Protein AF-A0A1B8FU14-F1 (afdb_monomer_lite)

Radius of gyration: 37.47 Å; chains: 1; bounding box: 94×38×108 Å

Sequence (188 aa):
MIPATAALSISIPSRPPNKGNIRETLISQLTRLLDSESTLTASALKQNNLSRHREVLQNDRREFNSLKSTLQSARQRANLLTNVRSDIDAYHASSPSAEADYMLGERNRIENSHNMADSVLSQAYAVNEQFGLQRETLAGIQRRIQGAAAQVPGLNSLINRISAKKRRDMMILGTFIGVVCLLFLYFL

pLDDT: mean 83.55, std 14.47, range [41.09, 97.38]

Foldseek 3Di:
DDDDDDPPPPPPPPDDPPVLVVLVVVLVVLVVVCVVDPVSVVPPVSVVVSVVSVVVSVVVVVVVVVVVVVVVVVVVVCVVVVVVVVVVLVVLVPDPCVVVVVVVVVVVVVVVVVVVVVVVVVVVVVVVVVVVVVVVVVVVVVVVVVVVVVCVVVVVVVVVVVVVVVVVVVVVVVVVVVVVVVVVVVVD

Secondary structure (DSSP, 8-state):
-------------S----HHHHHHHHHHHHHHHHHH-HHHHT-HHHHHHHHHHHHHHHHHHHHHHHHHHHHHHHHHHHHHHHHHHHHHHHHHHTSTTHHHHHHHHHHHHHHHHHHHHHHHHHHHHHHHHHHHHHHHHHHHHHHHHHHHHHHHHHHHHHHHHHHHHHHHHHHHHHHHHHHHHHHHHHH-

Structure (mmCIF, N/CA/C/O backbone):
data_AF-A0A1B8FU14-F1
#
_entry.id   AF-A0A1B8FU14-F1
#
loop_
_atom_site.group_PDB
_atom_site.id
_atom_site.type_symbol
_atom_site.label_atom_id
_atom_site.label_alt_id
_atom_site.label_comp_id
_atom_site.label_asym_id
_atom_site.label_entity_id
_atom_site.label_seq_id
_atom_site.pdbx_PDB_ins_code
_atom_site.Cartn_x
_atom_site.Cartn_y
_atom_site.Cartn_z
_atom_site.occupancy
_atom_site.B_iso_or_equiv
_atom_site.auth_seq_id
_atom_site.auth_comp_id
_atom_site.auth_asym_id
_atom_site.auth_atom_id
_atom_site.pdbx_PDB_model_num
ATOM 1 N N . MET A 1 1 ? -4.443 -2.426 58.697 1.00 48.03 1 MET A N 1
ATOM 2 C CA . MET A 1 1 ? -2.987 -2.282 58.451 1.00 48.03 1 MET A CA 1
ATOM 3 C C . MET A 1 1 ? -2.556 -3.438 57.561 1.00 48.03 1 MET A C 1
ATOM 5 O O . MET A 1 1 ? -3.081 -4.516 57.794 1.00 48.03 1 MET A O 1
ATOM 9 N N . ILE A 1 2 ? -1.640 -3.192 56.605 1.00 42.62 2 ILE A N 1
ATOM 10 C CA . ILE A 1 2 ? -1.246 -3.982 55.397 1.00 42.62 2 ILE A CA 1
ATOM 11 C C . ILE A 1 2 ? -1.846 -3.342 54.117 1.00 42.62 2 ILE A C 1
ATOM 13 O O . ILE A 1 2 ? -3.004 -2.931 54.150 1.00 42.62 2 ILE A O 1
ATOM 17 N N . PRO A 1 3 ? -1.031 -3.069 53.072 1.00 47.88 3 PRO A N 1
ATOM 18 C CA . PRO A 1 3 ? -0.721 -1.694 52.683 1.00 47.88 3 PRO A CA 1
ATOM 19 C C . PRO A 1 3 ? -1.103 -1.321 51.242 1.00 47.88 3 PRO A C 1
ATOM 21 O O . PRO A 1 3 ? -1.440 -2.158 50.412 1.00 47.88 3 PRO A O 1
ATOM 24 N N . ALA A 1 4 ? -0.996 -0.013 50.994 1.00 46.62 4 ALA A N 1
ATOM 25 C CA . ALA A 1 4 ? -1.023 0.698 49.721 1.00 46.62 4 ALA A CA 1
ATOM 26 C C . ALA A 1 4 ? -0.642 -0.153 48.494 1.00 46.62 4 ALA A C 1
ATOM 28 O O . ALA A 1 4 ? 0.533 -0.415 48.230 1.00 46.62 4 ALA A O 1
ATOM 29 N N . THR A 1 5 ? -1.650 -0.531 47.708 1.00 45.62 5 THR A N 1
ATOM 30 C CA . THR A 1 5 ? -1.457 -1.076 46.367 1.00 45.62 5 THR A CA 1
ATOM 31 C C . THR A 1 5 ? -0.973 0.055 45.471 1.00 45.62 5 THR A C 1
ATOM 33 O O . THR A 1 5 ? -1.682 1.024 45.208 1.00 45.62 5 THR A O 1
ATOM 36 N N . ALA A 1 6 ? 0.294 -0.060 45.090 1.00 42.53 6 ALA A N 1
ATOM 37 C CA . ALA A 1 6 ? 1.030 0.859 44.250 1.00 42.53 6 ALA A CA 1
ATOM 38 C C . ALA A 1 6 ? 0.197 1.322 43.048 1.00 42.53 6 ALA A C 1
ATOM 40 O O . ALA A 1 6 ? -0.180 0.526 42.187 1.00 42.53 6 ALA A O 1
ATOM 41 N N . ALA A 1 7 ? -0.025 2.635 42.967 1.00 42.84 7 ALA A N 1
ATOM 42 C CA . ALA A 1 7 ? -0.337 3.303 41.719 1.00 42.84 7 ALA A CA 1
ATOM 43 C C . ALA A 1 7 ? 0.804 2.989 40.746 1.00 42.84 7 ALA A C 1
ATOM 45 O O . ALA A 1 7 ? 1.875 3.603 40.803 1.00 42.84 7 ALA A O 1
ATOM 46 N N . LEU A 1 8 ? 0.591 1.990 39.888 1.00 41.12 8 LEU A N 1
ATOM 47 C CA . LEU A 1 8 ? 1.464 1.674 38.772 1.00 41.12 8 LEU A CA 1
ATOM 48 C C . LEU A 1 8 ? 1.363 2.848 37.797 1.00 41.12 8 LEU A C 1
ATOM 50 O O . LEU A 1 8 ? 0.601 2.849 36.833 1.00 41.12 8 LEU A O 1
ATOM 54 N N . SER A 1 9 ? 2.110 3.899 38.114 1.00 41.09 9 SER A N 1
ATOM 55 C CA . SER A 1 9 ? 2.408 4.992 37.214 1.00 41.09 9 SER A CA 1
ATOM 56 C C . SER A 1 9 ? 3.154 4.353 36.058 1.00 41.09 9 SER A C 1
ATOM 58 O O . SER A 1 9 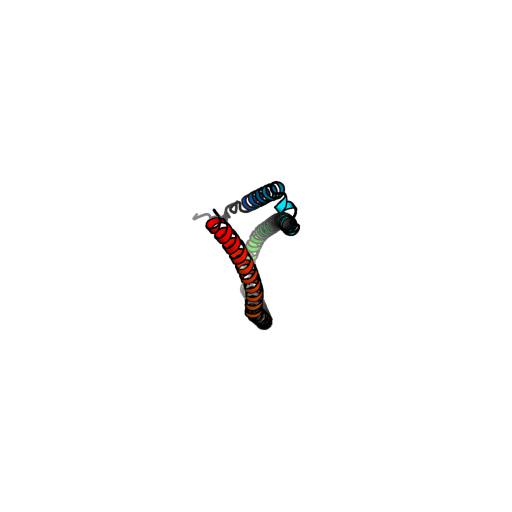? 4.353 4.094 36.150 1.00 41.09 9 SER A O 1
ATOM 60 N N . ILE A 1 10 ? 2.426 4.022 34.993 1.00 46.38 10 ILE A N 1
ATOM 61 C CA . ILE A 1 10 ? 2.998 3.636 33.709 1.00 46.38 10 ILE A CA 1
ATOM 62 C C . ILE A 1 10 ? 3.752 4.874 33.215 1.00 46.38 10 ILE A C 1
ATOM 64 O O . ILE A 1 10 ? 3.230 5.724 32.493 1.00 46.38 10 ILE A O 1
ATOM 68 N N . SER A 1 11 ? 4.990 5.005 33.683 1.00 43.66 11 SER A N 1
ATOM 69 C CA . SER A 1 11 ? 5.966 5.958 33.191 1.00 43.66 11 SER A CA 1
ATOM 70 C C . SER A 1 11 ? 6.421 5.429 31.839 1.00 43.66 11 SER A C 1
ATOM 72 O O . SER A 1 11 ? 7.439 4.750 31.718 1.00 43.66 11 SER A O 1
ATOM 74 N N . ILE A 1 12 ? 5.601 5.662 30.809 1.00 51.66 12 ILE A N 1
ATOM 75 C CA . ILE A 1 12 ? 6.078 5.542 29.434 1.00 51.66 12 ILE A CA 1
ATOM 76 C C . ILE A 1 12 ? 7.220 6.556 29.323 1.00 51.66 12 ILE A C 1
ATOM 78 O O . ILE A 1 12 ? 6.968 7.740 29.571 1.00 51.66 12 ILE A O 1
ATOM 82 N N . PRO A 1 13 ? 8.450 6.133 28.982 1.00 44.59 13 PRO A N 1
ATOM 83 C CA . PRO A 1 13 ? 9.580 7.041 28.865 1.00 44.59 13 PRO A CA 1
ATOM 84 C C . PRO A 1 13 ? 9.182 8.207 27.960 1.00 44.59 13 PRO A C 1
ATOM 86 O O . PRO A 1 13 ? 8.760 8.026 26.818 1.00 44.59 13 PRO A O 1
ATOM 89 N N . SER A 1 14 ? 9.273 9.419 28.501 1.00 53.31 14 SER A N 1
ATOM 90 C CA . SER A 1 14 ? 8.713 10.659 27.955 1.00 53.31 14 SER A CA 1
ATOM 91 C C . SER A 1 14 ? 9.416 11.175 26.694 1.00 53.31 14 SER A C 1
ATOM 93 O O . SER A 1 14 ? 9.252 12.336 26.317 1.00 53.31 14 SER A O 1
ATOM 95 N N . ARG A 1 15 ? 10.182 10.336 25.992 1.00 53.22 15 ARG A N 1
ATOM 96 C CA . ARG A 1 15 ? 10.848 10.733 24.756 1.00 53.22 15 ARG A CA 1
ATOM 97 C C . ARG A 1 15 ? 11.182 9.521 23.882 1.00 53.22 15 ARG A C 1
ATOM 99 O O . ARG A 1 15 ? 12.149 8.822 24.180 1.00 53.22 15 ARG A O 1
ATOM 106 N N . PRO A 1 16 ? 10.445 9.261 22.785 1.00 54.25 16 PRO A N 1
ATOM 107 C CA . PRO A 1 16 ? 10.968 8.384 21.745 1.00 54.25 16 PRO A CA 1
ATOM 108 C C . PRO A 1 16 ? 12.301 8.956 21.223 1.00 54.25 16 PRO A C 1
ATOM 110 O O . PRO A 1 16 ? 12.484 10.181 21.226 1.00 54.25 16 PRO A O 1
ATOM 113 N N . PRO A 1 17 ? 13.246 8.102 20.784 1.00 50.06 17 PRO A N 1
ATOM 114 C CA . PRO A 1 17 ? 14.513 8.553 20.224 1.00 50.06 17 PRO A CA 1
ATOM 115 C C . PRO A 1 17 ? 14.243 9.548 19.100 1.00 50.06 17 PRO A C 1
ATOM 117 O O . PRO A 1 17 ? 13.292 9.402 18.331 1.00 50.06 17 PRO A O 1
ATOM 120 N N . ASN A 1 18 ? 15.075 10.579 19.042 1.00 61.50 18 ASN A N 1
ATOM 121 C CA . ASN A 1 18 ? 14.866 11.807 18.292 1.00 61.50 18 ASN A CA 1
ATOM 122 C C . ASN A 1 18 ? 15.026 11.634 16.764 1.00 61.50 18 ASN A C 1
ATOM 124 O O . ASN A 1 18 ? 15.868 12.257 16.121 1.00 61.50 18 ASN A O 1
ATOM 128 N N . LYS A 1 19 ? 14.233 10.737 16.174 1.00 63.03 19 LYS A N 1
ATOM 129 C CA . LYS A 1 19 ? 14.246 10.416 14.743 1.00 63.03 19 LYS A CA 1
ATOM 130 C C . LYS A 1 19 ? 13.749 11.590 13.888 1.00 63.03 19 LYS A C 1
ATOM 132 O O . LYS A 1 19 ? 14.181 11.717 12.746 1.00 63.03 19 LYS A O 1
ATOM 137 N N . GLY A 1 20 ? 12.908 12.464 14.456 1.00 67.25 20 GLY A N 1
ATOM 138 C CA . GLY A 1 20 ? 12.476 13.719 13.830 1.00 67.25 20 GLY A CA 1
ATOM 139 C C . GLY A 1 20 ? 13.653 14.652 13.549 1.00 67.25 20 GLY A C 1
ATOM 140 O O . GLY A 1 20 ? 13.878 15.020 12.398 1.00 67.25 20 GLY A O 1
ATOM 141 N N . ASN A 1 21 ? 14.497 14.917 14.553 1.00 73.69 21 ASN A N 1
ATOM 142 C CA . ASN A 1 21 ? 15.647 15.807 14.370 1.00 73.69 21 ASN A CA 1
ATOM 143 C C . ASN A 1 21 ? 16.688 15.237 13.397 1.00 73.69 21 ASN A C 1
ATOM 145 O O . ASN A 1 21 ? 17.347 15.997 12.689 1.00 73.69 21 ASN A O 1
ATOM 149 N N . ILE A 1 22 ? 16.830 13.908 13.323 1.00 79.50 22 ILE A N 1
ATOM 150 C CA . ILE A 1 22 ? 17.730 13.263 12.355 1.00 79.50 22 ILE A CA 1
ATOM 151 C C . ILE A 1 22 ? 17.205 13.473 10.928 1.00 79.50 22 ILE A C 1
ATOM 153 O O . ILE A 1 22 ? 17.963 13.900 10.058 1.00 79.50 22 ILE A O 1
ATOM 157 N N . ARG A 1 23 ? 15.906 13.240 10.682 1.00 78.94 23 ARG A N 1
ATOM 158 C CA . ARG A 1 23 ? 15.291 13.479 9.363 1.00 78.94 23 ARG A CA 1
ATOM 159 C C . ARG A 1 23 ? 15.369 14.947 8.945 1.00 78.94 23 ARG A C 1
ATOM 161 O O . ARG A 1 23 ? 15.664 15.229 7.790 1.00 78.94 23 ARG A O 1
ATOM 168 N N . GLU A 1 24 ? 15.175 15.873 9.876 1.00 81.50 24 GLU A N 1
ATOM 169 C CA . GLU A 1 24 ? 15.314 17.316 9.631 1.00 81.50 24 GLU A CA 1
ATOM 170 C C . GLU A 1 24 ? 16.740 17.711 9.258 1.00 81.50 24 GLU A C 1
ATOM 172 O O . GLU A 1 24 ? 16.947 18.472 8.311 1.00 81.50 24 GLU A O 1
ATOM 177 N N . THR A 1 25 ? 17.724 17.151 9.959 1.00 84.25 25 THR A N 1
ATOM 178 C CA . THR A 1 25 ? 19.143 17.375 9.663 1.00 84.25 25 THR A CA 1
ATOM 179 C C . THR A 1 25 ? 19.494 16.846 8.271 1.00 84.25 25 THR A C 1
ATOM 181 O O . THR A 1 25 ? 20.124 17.559 7.493 1.00 84.25 25 THR A O 1
ATOM 184 N N . LEU A 1 26 ? 19.013 15.650 7.910 1.00 83.12 26 LEU A N 1
ATOM 185 C CA . LEU A 1 26 ? 19.227 15.057 6.586 1.00 83.12 26 LEU A CA 1
ATOM 186 C C . LEU A 1 26 ? 18.554 15.865 5.470 1.00 83.12 26 LEU A C 1
ATOM 188 O O . LEU A 1 26 ? 19.189 16.157 4.463 1.00 83.12 26 LEU A O 1
ATOM 192 N N . ILE A 1 27 ? 17.299 16.290 5.647 1.00 84.88 27 ILE A N 1
ATOM 193 C CA . ILE A 1 27 ? 16.601 17.140 4.666 1.00 84.88 27 ILE A CA 1
ATOM 194 C C . ILE A 1 27 ? 17.325 18.486 4.507 1.00 84.88 27 ILE A C 1
ATOM 196 O O . ILE A 1 27 ? 17.445 18.994 3.391 1.00 84.88 27 ILE A O 1
ATOM 200 N N . SER A 1 28 ? 17.860 19.045 5.594 1.00 83.44 28 SER A N 1
ATOM 201 C CA . SER A 1 28 ? 18.650 20.283 5.562 1.00 83.44 28 SER A CA 1
ATOM 202 C C . SER A 1 28 ? 19.980 20.101 4.824 1.00 83.44 28 SER A C 1
ATOM 204 O O . SER A 1 28 ? 20.366 20.963 4.038 1.00 83.44 28 SER A O 1
ATOM 206 N N . GLN A 1 29 ? 20.662 18.969 5.016 1.00 84.62 29 GLN A N 1
ATOM 207 C CA . GLN A 1 29 ? 21.879 18.618 4.275 1.00 84.62 29 GLN A CA 1
ATOM 208 C C . GLN A 1 29 ? 21.597 18.387 2.786 1.00 84.62 29 GLN A C 1
ATOM 210 O O . GLN A 1 29 ? 22.310 18.926 1.946 1.00 84.62 29 GLN A O 1
ATOM 215 N N . LEU A 1 30 ? 20.528 17.658 2.453 1.00 80.25 30 LEU A N 1
ATOM 216 C CA . LEU A 1 30 ? 20.097 17.429 1.071 1.00 80.25 30 LEU A CA 1
ATOM 217 C C . LEU A 1 30 ? 19.714 18.733 0.367 1.00 80.25 30 LEU A C 1
ATOM 219 O O . LEU A 1 30 ? 20.007 18.894 -0.811 1.00 80.25 30 LEU A O 1
AT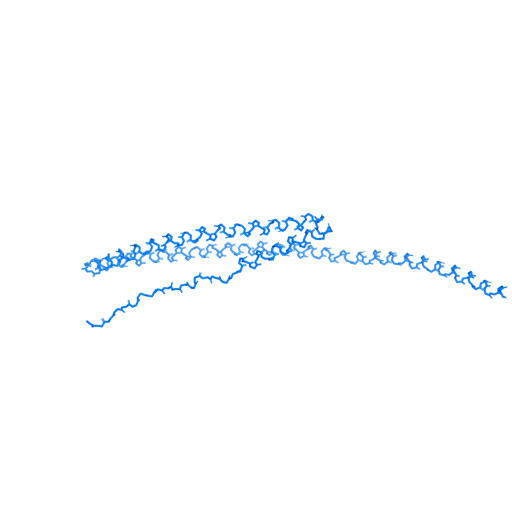OM 223 N N . THR A 1 31 ? 19.109 19.674 1.096 1.00 82.25 31 THR A N 1
ATOM 224 C CA . THR A 1 31 ? 18.809 21.017 0.578 1.00 82.25 31 THR A CA 1
ATOM 225 C C . THR A 1 31 ? 20.098 21.743 0.208 1.00 82.25 31 THR A C 1
ATOM 227 O O . THR A 1 31 ? 20.235 22.214 -0.912 1.00 82.25 31 THR A O 1
ATOM 230 N N . ARG A 1 32 ? 21.076 21.762 1.122 1.00 82.06 32 ARG A N 1
ATOM 231 C CA . ARG A 1 32 ? 22.370 22.421 0.894 1.00 82.06 32 ARG A CA 1
ATOM 232 C C . ARG A 1 32 ? 23.148 21.800 -0.266 1.00 82.06 32 ARG A C 1
ATOM 234 O O . ARG A 1 32 ? 23.746 22.533 -1.042 1.00 82.06 32 ARG A O 1
ATOM 241 N N . LEU A 1 33 ? 23.124 20.473 -0.399 1.00 79.06 33 LEU A N 1
ATOM 242 C CA . LEU A 1 33 ? 23.767 19.772 -1.515 1.00 79.06 33 LEU A CA 1
ATOM 243 C C . LEU A 1 33 ? 23.110 20.119 -2.856 1.00 79.06 33 LEU A C 1
ATOM 245 O O . LEU A 1 33 ? 23.810 20.366 -3.837 1.00 79.06 33 LEU A O 1
ATOM 249 N N . LEU A 1 34 ? 21.778 20.189 -2.880 1.00 78.38 34 LEU A N 1
ATOM 250 C CA . LEU A 1 34 ? 21.009 20.537 -4.073 1.00 78.38 34 LEU A CA 1
ATOM 251 C C . LEU A 1 34 ? 21.208 21.997 -4.507 1.00 78.38 34 LEU A C 1
ATOM 253 O O . LEU A 1 34 ? 21.193 22.267 -5.705 1.00 78.38 34 LEU A O 1
ATOM 257 N N . ASP A 1 35 ? 21.436 22.905 -3.555 1.00 75.00 35 ASP A N 1
ATOM 258 C CA . ASP A 1 35 ? 21.786 24.306 -3.824 1.00 75.00 35 ASP A CA 1
ATOM 259 C C . ASP A 1 35 ? 23.259 24.471 -4.261 1.00 75.00 35 ASP A C 1
ATOM 261 O O . ASP A 1 35 ? 23.588 25.423 -4.965 1.00 75.00 35 ASP A O 1
ATOM 265 N N . SER A 1 36 ? 24.155 23.553 -3.866 1.00 76.75 36 SER A N 1
ATOM 266 C CA . SER A 1 36 ? 25.594 23.625 -4.184 1.00 76.75 36 SER A CA 1
ATOM 267 C C . SER A 1 36 ? 25.988 23.044 -5.549 1.00 76.75 36 SER A C 1
ATOM 269 O O . SER A 1 36 ? 26.974 23.488 -6.133 1.00 76.75 36 SER A O 1
ATOM 271 N N . GLU A 1 37 ? 25.235 22.074 -6.081 1.00 73.44 37 GLU A N 1
ATOM 272 C CA . GLU A 1 37 ? 25.495 21.481 -7.399 1.00 73.44 37 GLU A CA 1
ATOM 273 C C . GLU A 1 37 ? 24.444 21.929 -8.423 1.00 73.44 37 GLU A C 1
ATOM 275 O O . GLU A 1 37 ? 23.330 21.406 -8.464 1.00 73.44 37 GLU A O 1
ATOM 280 N N . SER A 1 38 ? 24.825 22.839 -9.324 1.00 62.06 38 SER A N 1
ATOM 281 C CA . SER A 1 38 ? 23.953 23.378 -10.384 1.00 62.06 38 SER A CA 1
ATOM 282 C C . SER A 1 38 ? 23.366 22.306 -11.318 1.00 62.06 38 SER A C 1
ATOM 284 O O . SER A 1 38 ? 22.251 22.449 -11.825 1.00 62.06 38 SER A O 1
ATOM 286 N N . THR A 1 39 ? 24.078 21.191 -11.512 1.00 63.06 39 THR A N 1
ATOM 287 C CA . THR A 1 39 ? 23.620 20.017 -12.277 1.00 63.06 39 THR A CA 1
ATOM 288 C C . THR A 1 39 ? 22.529 19.226 -11.552 1.00 63.06 39 THR A C 1
ATOM 290 O O . THR A 1 39 ? 21.671 18.620 -12.202 1.00 63.06 39 THR A O 1
ATOM 293 N N . LEU A 1 40 ? 22.519 19.236 -10.215 1.00 60.38 40 LEU A N 1
ATOM 294 C CA . LEU A 1 40 ? 21.466 18.623 -9.408 1.00 60.38 40 LEU A CA 1
ATOM 295 C C . LEU A 1 40 ? 20.231 19.516 -9.327 1.00 60.38 40 LEU A C 1
ATOM 297 O O . LEU A 1 40 ? 19.119 18.991 -9.428 1.00 60.38 40 LEU A O 1
ATOM 301 N N . THR A 1 41 ? 20.412 20.834 -9.211 1.00 61.16 41 THR A N 1
ATOM 302 C CA . THR A 1 41 ? 19.317 21.820 -9.221 1.00 61.16 41 THR A CA 1
ATOM 303 C C . THR A 1 41 ? 18.524 21.775 -10.533 1.00 61.16 41 THR A C 1
ATOM 305 O O . THR A 1 41 ? 17.303 21.915 -10.529 1.00 61.16 41 THR A O 1
ATOM 308 N N . ALA A 1 42 ? 19.193 21.495 -11.659 1.00 61.84 42 ALA A N 1
ATOM 309 C CA . ALA A 1 42 ? 18.551 21.324 -12.967 1.00 61.84 42 ALA A CA 1
ATOM 310 C C . ALA A 1 42 ? 17.643 20.076 -13.054 1.00 61.84 42 ALA A C 1
ATOM 312 O O . ALA A 1 42 ? 16.799 19.970 -13.947 1.00 61.84 42 ALA A O 1
ATOM 313 N N . SER A 1 43 ? 17.782 19.115 -12.133 1.00 74.81 43 SER A N 1
ATOM 314 C CA . SER A 1 43 ? 16.964 17.904 -12.114 1.00 74.81 43 SER A CA 1
ATOM 315 C C . SER A 1 43 ? 15.637 18.142 -11.384 1.00 74.81 43 SER A C 1
ATOM 317 O O . SER A 1 43 ? 15.536 17.982 -10.165 1.00 74.81 43 SER A O 1
ATOM 319 N N . ALA A 1 44 ? 14.580 18.440 -12.147 1.00 74.81 44 ALA A N 1
ATOM 320 C CA . ALA A 1 44 ? 13.218 18.649 -11.633 1.00 74.81 44 ALA A CA 1
ATOM 321 C C . ALA A 1 44 ? 12.713 17.500 -10.732 1.00 74.81 44 ALA A C 1
ATOM 323 O O . ALA A 1 44 ? 11.995 17.727 -9.757 1.00 74.81 44 ALA A O 1
ATOM 324 N N . LEU A 1 45 ? 13.140 16.263 -11.009 1.00 78.25 45 LEU A N 1
ATOM 325 C CA . LEU A 1 45 ? 12.819 15.092 -10.193 1.00 78.25 45 LEU A CA 1
ATOM 326 C C . LEU A 1 45 ? 13.435 15.172 -8.789 1.00 78.25 45 LEU A C 1
ATOM 328 O O . LEU A 1 45 ? 12.762 14.851 -7.810 1.00 78.25 45 LEU A O 1
ATOM 332 N N . LYS A 1 46 ? 14.693 15.607 -8.658 1.00 78.69 46 LYS A N 1
ATOM 333 C CA . LYS A 1 46 ? 15.378 15.701 -7.356 1.00 78.69 46 LYS A CA 1
ATOM 334 C C . LYS A 1 46 ? 14.771 16.811 -6.493 1.00 78.69 46 LYS A C 1
ATOM 336 O O . LYS A 1 46 ? 14.506 16.582 -5.313 1.00 78.69 46 LYS A O 1
ATOM 341 N N . GLN A 1 47 ? 14.434 17.947 -7.105 1.00 80.38 47 GLN A N 1
ATOM 342 C CA . GLN A 1 47 ? 13.727 19.045 -6.439 1.00 80.38 47 GLN A CA 1
ATOM 343 C C . GLN A 1 47 ? 12.331 18.625 -5.950 1.00 80.38 47 GLN A C 1
ATOM 345 O O . GLN A 1 47 ? 11.949 18.919 -4.814 1.00 80.38 47 GLN A O 1
ATOM 350 N N . ASN A 1 48 ? 11.578 17.891 -6.778 1.00 85.19 48 ASN A N 1
ATOM 351 C CA . ASN A 1 48 ? 10.248 17.408 -6.409 1.00 85.19 48 ASN A CA 1
ATOM 352 C C . ASN A 1 48 ? 10.296 16.414 -5.236 1.00 85.19 48 ASN A C 1
ATOM 354 O O . ASN A 1 48 ? 9.520 16.547 -4.290 1.00 85.19 48 ASN A O 1
ATOM 358 N N . ASN A 1 49 ? 11.246 15.473 -5.246 1.00 85.69 49 ASN A N 1
ATOM 359 C CA . ASN A 1 49 ? 11.420 14.522 -4.144 1.00 85.69 49 ASN A CA 1
ATOM 360 C C . ASN A 1 49 ? 11.780 15.225 -2.827 1.00 85.69 49 ASN A C 1
ATOM 362 O O . ASN A 1 49 ? 11.226 14.889 -1.782 1.00 85.69 49 ASN A O 1
ATOM 366 N N . LEU A 1 50 ? 12.655 16.234 -2.860 1.00 84.25 50 LEU A N 1
ATOM 367 C CA . LEU A 1 50 ? 13.009 16.997 -1.662 1.00 84.25 50 LEU A CA 1
ATOM 368 C C . LEU A 1 50 ? 11.818 17.793 -1.103 1.00 84.25 50 LEU A C 1
ATOM 370 O O . LEU A 1 50 ? 11.585 17.781 0.108 1.00 84.25 50 LEU A O 1
ATOM 374 N N . SER A 1 51 ? 11.032 18.432 -1.974 1.00 85.38 51 SER A N 1
ATOM 375 C CA . SER A 1 51 ? 9.785 19.101 -1.581 1.00 85.38 51 SER A CA 1
ATOM 376 C C . SER A 1 51 ? 8.801 18.118 -0.943 1.00 85.38 51 SER A C 1
ATOM 378 O O . SER A 1 51 ? 8.260 18.393 0.127 1.00 85.38 51 SER A O 1
ATOM 380 N N . ARG A 1 52 ? 8.644 16.931 -1.539 1.00 88.75 52 ARG A N 1
ATOM 381 C CA . ARG A 1 52 ? 7.807 15.857 -0.995 1.00 88.75 52 ARG A CA 1
ATOM 382 C C . ARG A 1 52 ? 8.286 15.399 0.383 1.00 88.75 52 ARG A C 1
ATOM 384 O O . ARG A 1 52 ? 7.473 15.228 1.281 1.00 88.75 52 ARG A O 1
ATOM 391 N N . HIS A 1 53 ? 9.592 15.230 0.595 1.00 87.50 53 HIS A N 1
ATOM 392 C CA . HIS A 1 53 ? 10.119 14.848 1.910 1.00 87.50 53 HIS A CA 1
ATOM 393 C C . HIS A 1 53 ? 9.835 15.896 2.996 1.00 87.50 53 HIS A C 1
ATOM 395 O O . HIS A 1 53 ? 9.574 15.523 4.141 1.00 87.50 53 HIS A O 1
ATOM 401 N N . ARG A 1 54 ? 9.845 17.192 2.651 1.00 87.62 54 ARG A N 1
ATOM 402 C CA . ARG A 1 54 ? 9.445 18.271 3.573 1.00 87.62 54 ARG A CA 1
ATOM 403 C C . ARG A 1 54 ? 7.958 18.216 3.906 1.00 87.62 54 ARG A C 1
ATOM 405 O O . ARG A 1 54 ? 7.598 18.348 5.073 1.00 87.62 54 ARG A O 1
ATOM 412 N N . GLU A 1 55 ? 7.119 18.004 2.898 1.00 91.00 55 GLU A N 1
ATOM 413 C CA . GLU A 1 55 ? 5.669 17.887 3.060 1.00 91.00 55 GLU A CA 1
ATOM 414 C C . GLU A 1 55 ? 5.299 16.699 3.956 1.00 91.00 55 GLU A C 1
ATOM 416 O O . GLU A 1 55 ? 4.573 16.874 4.933 1.00 91.00 55 GLU A O 1
ATOM 421 N N . VAL A 1 56 ? 5.879 15.523 3.696 1.00 91.88 56 VAL A N 1
ATOM 422 C CA . VAL A 1 56 ? 5.666 14.315 4.511 1.00 91.88 56 VAL A CA 1
ATOM 423 C C . VAL A 1 56 ? 6.072 14.562 5.961 1.00 91.88 56 VAL A C 1
ATOM 425 O O . VAL A 1 56 ? 5.293 14.297 6.866 1.00 91.88 56 VAL A O 1
ATOM 428 N N . LEU A 1 57 ? 7.248 15.149 6.201 1.00 88.12 57 LEU A N 1
ATOM 429 C CA . LEU A 1 57 ? 7.692 15.460 7.561 1.00 88.12 57 LEU A CA 1
ATOM 430 C C . LEU A 1 57 ? 6.740 16.436 8.277 1.00 88.12 57 LEU A C 1
ATOM 432 O O . LEU A 1 57 ? 6.497 16.310 9.481 1.00 88.12 57 LEU A O 1
ATOM 436 N N . GLN A 1 58 ? 6.218 17.434 7.562 1.00 89.81 58 GLN A N 1
ATOM 437 C CA . GLN A 1 58 ? 5.258 18.376 8.129 1.00 89.81 58 GLN A CA 1
ATOM 438 C C . GLN A 1 58 ? 3.929 17.689 8.456 1.00 89.81 58 GLN A C 1
ATOM 440 O O . GLN A 1 58 ? 3.343 17.981 9.502 1.00 89.81 58 GLN A O 1
ATOM 445 N N . ASN A 1 59 ? 3.476 16.780 7.594 1.00 92.12 59 ASN A N 1
ATOM 446 C CA . ASN A 1 59 ? 2.276 15.993 7.828 1.00 92.12 59 ASN A CA 1
ATOM 447 C C . ASN A 1 59 ? 2.446 15.070 9.045 1.00 92.12 59 ASN A C 1
ATOM 449 O O . ASN A 1 59 ? 1.653 15.164 9.980 1.00 92.12 59 ASN A O 1
ATOM 453 N N . ASP A 1 60 ? 3.553 14.323 9.118 1.00 89.62 60 ASP A N 1
ATOM 454 C CA . ASP A 1 60 ? 3.899 13.455 10.253 1.00 89.62 60 ASP A CA 1
ATOM 455 C C . ASP A 1 60 ? 3.877 14.231 11.585 1.00 89.62 60 ASP A C 1
ATOM 457 O O . ASP A 1 60 ? 3.379 13.750 12.604 1.00 89.62 60 ASP A O 1
ATOM 461 N N . ARG A 1 61 ? 4.385 15.472 11.596 1.00 88.75 61 ARG A N 1
ATOM 462 C CA . ARG A 1 61 ? 4.357 16.343 12.787 1.00 88.75 61 ARG A CA 1
ATOM 463 C C . ARG A 1 61 ? 2.939 16.740 13.194 1.00 88.75 61 ARG A C 1
ATOM 465 O O . ARG A 1 61 ? 2.630 16.760 14.388 1.00 88.75 61 ARG A O 1
ATOM 472 N N . ARG A 1 62 ? 2.088 17.098 12.229 1.00 92.25 62 ARG A N 1
ATOM 473 C CA . ARG A 1 62 ? 0.688 17.468 12.495 1.00 92.25 62 ARG A CA 1
ATOM 474 C C . ARG A 1 62 ? -0.085 16.271 13.034 1.00 92.25 62 ARG A C 1
ATOM 476 O O . ARG A 1 62 ? -0.755 16.399 14.059 1.00 92.25 62 ARG A O 1
ATOM 483 N N . GLU A 1 63 ? 0.076 15.117 12.396 1.00 91.62 63 GLU A N 1
ATOM 484 C CA . GLU A 1 63 ? -0.538 13.861 12.820 1.00 91.62 63 GLU A CA 1
ATOM 485 C C . GLU A 1 63 ? -0.079 13.461 14.220 1.00 91.62 63 GLU A C 1
ATOM 487 O O . GLU A 1 63 ? -0.915 13.172 15.074 1.00 91.62 63 GLU A O 1
ATOM 492 N N . PHE A 1 64 ? 1.222 13.540 14.512 1.00 91.69 64 PHE A N 1
ATOM 493 C CA . PHE A 1 64 ? 1.747 13.230 15.842 1.00 91.69 64 PHE A CA 1
ATOM 494 C C . PHE A 1 64 ? 1.147 14.124 16.934 1.00 91.69 64 PHE A C 1
ATOM 496 O O . PHE A 1 64 ? 0.763 13.635 17.999 1.00 91.69 64 PHE A O 1
ATOM 503 N N . ASN A 1 65 ? 1.035 15.430 16.684 1.00 90.81 65 ASN A N 1
ATOM 504 C CA . ASN A 1 65 ? 0.451 16.360 17.650 1.00 90.81 65 ASN A CA 1
ATOM 505 C C . ASN A 1 65 ? -1.047 16.105 17.863 1.00 90.81 65 ASN A C 1
ATOM 507 O O . ASN A 1 65 ? -1.510 16.111 19.006 1.00 90.81 65 ASN A O 1
ATOM 511 N N . SER A 1 66 ? -1.788 15.832 16.787 1.00 93.50 66 SER A N 1
ATOM 512 C CA . SER A 1 66 ? -3.209 15.479 16.865 1.00 93.50 66 SER A CA 1
ATOM 513 C C . SER A 1 66 ? -3.422 14.158 17.616 1.00 93.50 66 SER A C 1
ATOM 515 O O . SER A 1 66 ? -4.246 14.077 18.532 1.00 93.50 66 SER A O 1
ATOM 517 N N . LEU A 1 67 ? -2.598 13.146 17.328 1.00 93.44 67 LEU A N 1
ATOM 518 C CA . LEU A 1 67 ? -2.621 11.858 18.018 1.00 93.44 67 LEU A CA 1
ATOM 519 C C . LEU A 1 67 ? -2.289 12.010 19.505 1.00 93.44 67 LEU A C 1
ATOM 521 O O . LEU A 1 67 ? -2.956 11.421 20.353 1.00 93.44 67 LEU A O 1
ATOM 525 N N . LYS A 1 68 ? -1.294 12.835 19.841 1.00 94.12 68 LYS A N 1
ATOM 526 C CA . LYS A 1 68 ? -0.934 13.135 21.231 1.00 94.12 68 LYS A CA 1
ATOM 527 C C . LYS A 1 68 ? -2.093 13.792 21.983 1.00 94.12 68 LYS A C 1
ATOM 529 O O . LYS A 1 68 ? -2.375 13.390 23.111 1.00 94.12 68 LYS A O 1
ATOM 534 N N . SER A 1 69 ? -2.765 14.769 21.370 1.00 93.38 69 SER A N 1
ATOM 535 C CA . SER A 1 69 ? -3.946 15.417 21.954 1.00 93.38 69 SER A CA 1
ATOM 536 C C . SER A 1 69 ? -5.082 14.412 22.162 1.00 93.38 69 SER A C 1
ATOM 538 O O . SER A 1 69 ? -5.606 14.309 23.270 1.00 93.38 69 SER A O 1
ATOM 540 N N . THR A 1 70 ? -5.374 13.594 21.150 1.00 93.69 70 THR A N 1
ATOM 541 C CA . THR A 1 70 ? -6.397 12.539 21.214 1.00 93.69 70 THR A CA 1
ATOM 542 C C . THR A 1 70 ? -6.100 11.534 22.328 1.00 93.69 70 THR A C 1
ATOM 544 O O . THR A 1 70 ? -6.977 11.208 23.127 1.00 93.69 70 THR A O 1
ATOM 547 N N . LEU A 1 71 ? -4.847 11.085 22.444 1.00 94.44 71 LEU A N 1
ATOM 548 C CA . LEU A 1 71 ? -4.411 10.175 23.502 1.00 94.44 71 LEU A CA 1
ATOM 549 C C . LEU A 1 71 ? -4.553 10.809 24.891 1.00 94.44 71 LEU A C 1
ATOM 551 O O . LEU A 1 71 ? -4.950 10.134 25.840 1.00 94.44 71 LEU A O 1
ATOM 555 N N . GLN A 1 72 ? -4.235 12.096 25.029 1.00 93.69 72 GLN A N 1
ATOM 556 C CA . GLN A 1 72 ? -4.383 12.810 26.294 1.00 93.69 72 GLN A CA 1
ATOM 557 C C . GLN A 1 72 ? -5.857 12.927 26.703 1.00 93.69 72 GLN A C 1
ATOM 559 O O . GLN A 1 72 ? -6.184 12.630 27.853 1.00 93.69 72 GLN A O 1
ATOM 564 N N . SER A 1 73 ? -6.750 13.264 25.771 1.00 92.00 73 SER A N 1
ATOM 565 C CA . SER A 1 73 ? -8.196 13.282 26.016 1.00 92.00 73 SER A CA 1
ATOM 566 C C . SER A 1 73 ? -8.742 11.889 26.347 1.00 92.00 73 SER A C 1
ATOM 568 O O . SER A 1 73 ? -9.533 11.744 27.279 1.00 92.00 73 SER A O 1
ATOM 570 N N . ALA A 1 74 ? -8.277 10.843 25.656 1.00 89.56 74 ALA A N 1
ATOM 571 C CA . ALA A 1 74 ? -8.647 9.460 25.957 1.00 89.56 74 ALA A CA 1
ATOM 572 C C . ALA A 1 74 ? -8.195 9.036 27.365 1.00 89.56 74 ALA A C 1
ATOM 574 O O . ALA A 1 74 ? -8.963 8.409 28.091 1.00 89.56 74 ALA A O 1
ATOM 575 N N . ARG A 1 75 ? -6.987 9.432 27.791 1.00 89.81 75 ARG A N 1
ATOM 576 C CA . ARG A 1 75 ? -6.484 9.191 29.155 1.00 89.81 75 ARG A CA 1
ATOM 577 C C . ARG A 1 75 ? -7.290 9.930 30.214 1.00 89.81 75 ARG A C 1
ATOM 579 O O . ARG A 1 75 ? -7.619 9.338 31.234 1.00 89.81 75 ARG A O 1
ATOM 586 N N . GLN A 1 76 ? -7.621 11.200 29.983 1.00 89.62 76 GLN A N 1
ATOM 587 C CA . GLN A 1 76 ? -8.472 11.971 30.895 1.00 89.62 76 GLN A CA 1
ATOM 588 C C . GLN A 1 76 ? -9.843 11.310 31.042 1.00 89.62 76 GLN A C 1
ATOM 590 O O . GLN A 1 76 ? -10.306 11.101 32.160 1.00 89.62 76 GLN A O 1
ATOM 595 N N . ARG A 1 77 ? -10.448 10.894 29.925 1.00 87.56 77 ARG A N 1
ATOM 596 C CA . ARG A 1 77 ? -11.711 10.154 29.931 1.00 87.56 77 ARG A CA 1
ATOM 597 C C . ARG A 1 77 ? -11.592 8.821 30.669 1.00 87.56 77 ARG A C 1
ATOM 599 O O . ARG A 1 77 ? -12.470 8.507 31.460 1.00 87.56 77 ARG A O 1
ATOM 606 N N . ALA A 1 78 ? -10.520 8.062 30.449 1.00 86.06 78 ALA A N 1
ATOM 607 C CA . ALA A 1 78 ? -10.277 6.814 31.167 1.00 86.06 78 ALA A CA 1
ATOM 608 C C . ALA A 1 78 ? -10.151 7.055 32.677 1.00 86.06 78 ALA A C 1
ATOM 610 O O . ALA A 1 78 ? -10.853 6.410 33.439 1.00 86.06 78 ALA A O 1
ATOM 611 N N . ASN A 1 79 ? -9.356 8.037 33.112 1.00 85.25 79 ASN A N 1
ATOM 612 C CA . ASN A 1 79 ? -9.203 8.369 34.532 1.00 85.25 79 ASN A CA 1
ATOM 613 C C . ASN A 1 79 ? -10.530 8.779 35.193 1.00 85.25 79 ASN A C 1
ATOM 615 O O . ASN A 1 79 ? -10.792 8.381 36.324 1.00 85.25 79 ASN A O 1
ATOM 619 N N . LEU A 1 80 ? -11.378 9.539 34.491 1.00 86.62 80 LEU A N 1
ATOM 620 C CA . LEU A 1 80 ? -12.707 9.908 34.989 1.00 86.62 80 LEU A CA 1
ATOM 621 C C . LEU A 1 80 ? -13.645 8.694 35.076 1.00 86.62 80 LEU A C 1
ATOM 623 O O . LEU A 1 80 ? -14.378 8.550 36.049 1.00 86.62 80 LEU A O 1
ATOM 627 N N . LEU A 1 81 ? -13.613 7.811 34.075 1.00 84.50 81 LEU A N 1
ATOM 628 C CA . LEU A 1 81 ? -14.475 6.631 34.027 1.00 84.50 81 LEU A CA 1
ATOM 629 C C . LEU A 1 81 ? -14.017 5.514 34.967 1.00 84.50 81 LEU A C 1
ATOM 631 O O . LEU A 1 81 ? -14.875 4.783 35.436 1.00 84.50 81 LEU A O 1
ATOM 635 N N . THR A 1 82 ? -12.722 5.371 35.261 1.00 81.31 82 THR A N 1
ATOM 636 C CA . THR A 1 82 ? -12.202 4.321 36.155 1.00 81.31 82 THR A CA 1
ATOM 637 C C . THR A 1 82 ? -12.736 4.474 37.577 1.00 81.31 82 THR A C 1
ATOM 639 O O . THR A 1 82 ? -13.165 3.485 38.163 1.00 81.31 82 THR A O 1
ATOM 642 N N . ASN A 1 83 ? -12.776 5.701 38.108 1.00 75.25 83 ASN A N 1
ATOM 643 C CA . ASN A 1 83 ? -13.315 5.956 39.449 1.00 75.25 83 ASN A CA 1
ATOM 644 C C . ASN A 1 83 ? -14.811 5.617 39.514 1.00 75.25 83 ASN A C 1
ATOM 646 O O . ASN A 1 83 ? -15.251 4.900 40.402 1.00 75.25 83 ASN A O 1
ATOM 650 N N . VAL A 1 84 ? -15.573 6.044 38.503 1.00 78.56 84 VAL A N 1
ATOM 651 C CA . VAL A 1 84 ? -17.013 5.763 38.415 1.00 78.56 84 VAL A CA 1
ATOM 652 C C . VAL A 1 84 ? -17.288 4.271 38.196 1.00 78.56 84 VAL A C 1
ATOM 654 O O . VAL A 1 84 ? -18.224 3.733 38.776 1.00 78.56 84 VAL A O 1
ATOM 657 N N . ARG A 1 85 ? -16.474 3.576 37.387 1.00 78.81 85 ARG A N 1
ATOM 658 C CA . ARG A 1 85 ? -16.607 2.128 37.159 1.00 78.81 85 ARG A CA 1
ATOM 659 C C . ARG A 1 85 ? -16.386 1.353 38.452 1.00 78.81 85 ARG A C 1
ATOM 661 O O . ARG A 1 85 ? -17.180 0.479 38.749 1.00 78.81 85 ARG A O 1
ATOM 668 N N . SER A 1 86 ? -15.360 1.717 39.225 1.00 78.69 86 SER A N 1
ATOM 669 C CA . SER A 1 86 ? -15.057 1.074 40.507 1.00 78.69 86 SER A CA 1
ATOM 670 C C . SER A 1 86 ? -16.219 1.194 41.496 1.00 78.69 86 SER A C 1
ATOM 672 O O . SER A 1 86 ? -16.548 0.218 42.166 1.00 78.69 86 SER A O 1
ATOM 674 N N . ASP A 1 87 ? -16.858 2.363 41.566 1.00 75.69 87 ASP A N 1
ATOM 675 C CA . ASP A 1 87 ? -18.003 2.587 42.455 1.00 75.69 87 ASP A CA 1
ATOM 676 C C . ASP A 1 87 ? -19.253 1.820 41.984 1.00 75.69 87 ASP A C 1
ATOM 678 O O . ASP A 1 87 ? -19.969 1.229 42.795 1.00 75.69 87 ASP A O 1
ATOM 682 N N . ILE A 1 88 ? -19.493 1.770 40.667 1.00 74.88 88 ILE A N 1
ATOM 683 C CA . ILE A 1 88 ? -20.600 1.011 40.062 1.00 74.88 88 ILE A CA 1
ATOM 684 C C . ILE A 1 88 ? -20.396 -0.497 40.236 1.00 74.88 88 ILE A C 1
ATOM 686 O O . ILE A 1 88 ? -21.341 -1.194 40.599 1.00 74.88 88 ILE A O 1
ATOM 690 N N . ASP A 1 89 ? -19.183 -1.000 40.012 1.00 76.00 89 ASP A N 1
ATOM 691 C CA . ASP A 1 89 ? -18.851 -2.420 40.142 1.00 76.00 89 ASP A CA 1
ATOM 692 C C . ASP A 1 89 ? -18.988 -2.870 41.607 1.00 76.00 89 ASP A C 1
ATOM 694 O O . ASP A 1 89 ? -19.540 -3.938 41.875 1.00 76.00 89 ASP A O 1
ATOM 698 N N . ALA A 1 90 ? -18.576 -2.033 42.570 1.00 75.94 90 ALA A N 1
ATOM 699 C CA . ALA A 1 90 ? -18.780 -2.290 43.998 1.00 75.94 90 ALA A CA 1
ATOM 700 C C . ALA A 1 90 ? -20.272 -2.314 44.385 1.00 75.94 90 ALA A C 1
ATOM 702 O O . ALA A 1 90 ? -20.691 -3.158 45.181 1.00 75.94 90 ALA A O 1
ATOM 703 N N . TYR A 1 91 ? -21.087 -1.431 43.799 1.00 73.81 91 TYR A N 1
ATOM 704 C CA . TYR A 1 91 ? -22.536 -1.409 44.010 1.00 73.81 91 TYR A CA 1
ATOM 705 C C . TYR A 1 91 ? -23.232 -2.633 43.387 1.00 73.81 91 TYR A C 1
ATOM 707 O O . TYR A 1 91 ? -24.021 -3.306 44.057 1.00 73.81 91 TYR A O 1
ATOM 715 N N . HIS A 1 92 ? -22.893 -2.985 42.143 1.00 69.50 92 HIS A N 1
ATOM 716 C CA . HIS A 1 92 ? -23.429 -4.163 41.452 1.00 69.50 92 HIS A CA 1
ATOM 717 C C . HIS A 1 92 ? -23.031 -5.474 42.135 1.00 69.50 92 HIS A C 1
ATOM 719 O O . HIS A 1 92 ? -23.879 -6.349 42.275 1.00 69.50 92 HIS A O 1
ATOM 725 N N . ALA A 1 93 ? -21.795 -5.602 42.629 1.00 70.25 93 ALA A N 1
ATOM 726 C CA . ALA A 1 93 ? -21.340 -6.798 43.345 1.00 70.25 93 ALA A CA 1
ATOM 727 C C . ALA A 1 93 ? -22.106 -7.053 44.658 1.00 70.25 93 ALA A C 1
ATOM 729 O O . ALA A 1 93 ? -22.164 -8.186 45.130 1.00 70.25 93 ALA A O 1
ATOM 730 N N . SER A 1 94 ? -22.706 -6.011 45.242 1.00 72.62 94 SER A N 1
ATOM 731 C CA . SER A 1 94 ? -23.560 -6.120 46.434 1.00 72.62 94 SER A CA 1
ATOM 732 C C . SER A 1 94 ? -25.041 -6.376 46.123 1.00 72.62 94 SER A C 1
ATOM 734 O O . SER A 1 94 ? -25.815 -6.661 47.038 1.00 72.62 94 SER A O 1
ATOM 736 N N . SER A 1 95 ? -25.445 -6.292 44.850 1.00 72.81 95 SER A N 1
ATOM 737 C CA . SER A 1 95 ? -26.830 -6.495 44.418 1.00 72.81 95 SER A CA 1
ATOM 738 C C . SER A 1 95 ? -27.104 -7.952 44.014 1.00 72.81 95 SER A C 1
ATOM 740 O O . SER A 1 95 ? -26.288 -8.566 43.329 1.00 72.81 95 SER A O 1
ATOM 742 N N . PRO A 1 96 ? -28.292 -8.509 44.326 1.00 72.50 96 PRO A N 1
ATOM 743 C CA . PRO A 1 96 ? -28.699 -9.855 43.898 1.00 72.50 96 PRO A CA 1
ATOM 744 C C . PRO A 1 96 ? -28.745 -10.070 42.371 1.00 72.50 96 PRO A C 1
ATOM 746 O O . PRO A 1 96 ? -28.846 -11.205 41.919 1.00 72.50 96 PRO A O 1
ATOM 749 N N . SER A 1 97 ? -28.693 -8.999 41.568 1.00 77.31 97 SER A N 1
ATOM 750 C CA . SER A 1 97 ? -28.691 -9.035 40.098 1.00 77.31 97 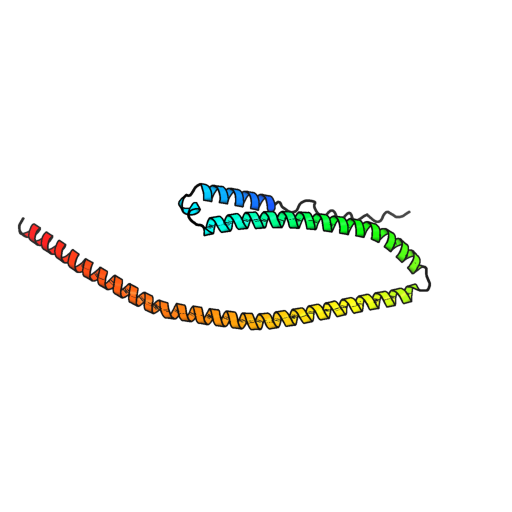SER A CA 1
ATOM 751 C C . SER A 1 97 ? -27.311 -9.271 39.469 1.00 77.31 97 SER A C 1
ATOM 753 O O . SER A 1 97 ? -27.229 -9.413 38.250 1.00 77.31 97 SER A O 1
ATOM 755 N N . ALA A 1 98 ? -26.239 -9.338 40.269 1.00 77.00 98 ALA A N 1
ATOM 756 C CA . ALA A 1 98 ? -24.856 -9.429 39.790 1.00 77.00 98 ALA A CA 1
ATOM 757 C C . ALA A 1 98 ? -24.611 -10.585 38.803 1.00 77.00 98 ALA A C 1
ATOM 759 O O . ALA A 1 98 ? -23.860 -10.437 37.840 1.00 77.00 98 ALA A O 1
ATOM 760 N N . GLU A 1 99 ? -25.263 -11.731 39.013 1.00 80.06 99 GLU A N 1
ATOM 761 C CA . GLU A 1 99 ? -25.124 -12.892 38.131 1.00 80.06 99 GLU A CA 1
ATOM 762 C C . GLU A 1 99 ? -25.804 -12.677 36.769 1.00 80.06 99 GLU A C 1
ATOM 764 O O . GLU A 1 99 ? -25.232 -13.010 35.730 1.00 80.06 99 GLU A O 1
ATOM 769 N N . ALA A 1 100 ? -26.974 -12.031 36.745 1.00 84.62 100 ALA A N 1
ATOM 770 C CA . ALA A 1 100 ? -27.654 -11.673 35.501 1.00 84.62 100 ALA A CA 1
ATOM 771 C C . ALA A 1 100 ? -26.851 -10.634 34.696 1.00 84.62 100 ALA A C 1
ATOM 773 O O . ALA A 1 100 ? -26.707 -10.769 33.479 1.00 84.62 100 ALA A O 1
ATOM 774 N N . ASP A 1 101 ? -26.267 -9.640 35.370 1.00 83.75 101 ASP A N 1
ATOM 775 C CA . ASP A 1 101 ? -25.412 -8.629 34.736 1.00 83.75 101 ASP A CA 1
ATOM 776 C C . ASP A 1 101 ? -24.110 -9.234 34.191 1.00 83.75 101 ASP A C 1
ATOM 778 O O . ASP A 1 101 ? -23.666 -8.876 33.095 1.00 83.75 101 ASP A O 1
ATOM 782 N N . TYR A 1 102 ? -23.522 -10.200 34.906 1.00 84.00 102 TYR A N 1
ATOM 783 C CA . TYR A 1 102 ? -22.374 -10.965 34.422 1.00 84.00 102 TYR A CA 1
ATOM 784 C C . TYR A 1 102 ? -22.716 -11.746 33.148 1.00 84.00 102 TYR A C 1
ATOM 786 O O . TYR A 1 102 ? -21.988 -11.649 32.159 1.00 84.00 102 TYR A O 1
ATOM 794 N N . MET A 1 103 ? -23.850 -12.455 33.127 1.00 88.94 103 MET A N 1
ATOM 795 C CA . MET A 1 103 ? -24.301 -13.201 31.945 1.00 88.94 103 MET A CA 1
ATOM 796 C C . MET A 1 103 ? -24.572 -12.282 30.740 1.00 88.94 103 MET A C 1
ATOM 798 O O . MET A 1 103 ? -24.226 -12.625 29.606 1.00 88.94 103 MET A O 1
ATOM 802 N N . LEU A 1 104 ? -25.135 -11.087 30.957 1.00 90.38 104 LEU A N 1
ATOM 803 C CA . LEU A 1 104 ? -25.312 -10.077 29.903 1.00 90.38 104 LEU A CA 1
ATOM 804 C C . LEU A 1 104 ? -23.971 -9.510 29.411 1.00 90.38 104 LEU A C 1
ATOM 806 O O . LEU A 1 104 ? -23.778 -9.308 28.208 1.00 90.38 104 LEU A O 1
ATOM 810 N N . GLY A 1 105 ? -23.031 -9.267 30.324 1.00 90.94 105 GLY A N 1
ATOM 811 C CA . GLY A 1 105 ? -21.668 -8.859 29.997 1.00 90.94 105 GLY A CA 1
ATOM 812 C C . GLY A 1 105 ? -20.942 -9.906 29.154 1.00 90.94 105 GLY A C 1
ATOM 813 O O . GLY A 1 105 ? -20.308 -9.555 28.156 1.00 90.94 105 GLY A O 1
ATOM 814 N N . GLU A 1 106 ? -21.088 -11.181 29.505 1.00 91.12 106 GLU A N 1
ATOM 815 C CA . GLU A 1 106 ? -20.501 -12.297 28.766 1.00 91.12 106 GLU A CA 1
ATOM 816 C C . GLU A 1 106 ? -21.098 -12.423 27.364 1.00 91.12 106 GLU A C 1
ATOM 818 O O . GLU A 1 106 ? -20.357 -12.521 26.386 1.00 91.12 106 GLU A O 1
ATOM 823 N N . ARG A 1 107 ? -22.422 -12.274 27.222 1.00 94.00 107 ARG A N 1
ATOM 824 C CA . ARG A 1 107 ? -23.066 -12.215 25.901 1.00 94.00 107 ARG A CA 1
ATOM 825 C C . ARG A 1 107 ? -22.485 -11.103 25.025 1.00 94.00 107 ARG A C 1
ATOM 827 O O . ARG A 1 107 ? -22.200 -11.344 23.857 1.00 94.00 107 ARG A O 1
ATOM 834 N N . ASN A 1 108 ? -22.276 -9.905 25.573 1.00 94.38 108 ASN A N 1
ATOM 835 C CA . ASN A 1 108 ? -21.673 -8.796 24.822 1.00 94.38 108 ASN A CA 1
ATOM 836 C C . ASN A 1 108 ? -20.216 -9.083 24.420 1.00 94.38 108 ASN A C 1
ATOM 838 O O . ASN A 1 108 ? -19.780 -8.684 23.340 1.00 94.38 108 ASN A O 1
ATOM 842 N N . ARG A 1 109 ? -19.446 -9.775 25.269 1.00 92.62 109 ARG A N 1
ATOM 843 C CA . ARG A 1 109 ? -18.076 -10.201 24.937 1.00 92.62 109 ARG A CA 1
ATOM 844 C C . ARG A 1 109 ? -18.071 -11.234 23.813 1.00 92.62 109 ARG A C 1
ATOM 846 O O . ARG A 1 109 ? -17.269 -11.094 22.892 1.00 92.62 109 ARG A O 1
ATOM 853 N N . ILE A 1 110 ? -18.973 -12.215 23.869 1.00 96.00 110 ILE A N 1
ATOM 854 C CA . ILE A 1 110 ? -19.149 -13.230 22.822 1.00 96.00 110 ILE A CA 1
ATOM 855 C C . ILE A 1 110 ? -19.542 -12.566 21.501 1.00 96.00 110 ILE A C 1
ATOM 857 O O . ILE A 1 110 ? -18.900 -12.822 20.489 1.00 96.00 110 ILE A O 1
ATOM 861 N N . GLU A 1 111 ? -20.523 -11.664 21.518 1.00 96.69 111 GLU A N 1
ATOM 862 C CA . GLU A 1 111 ? -20.972 -10.930 20.331 1.00 96.69 111 GLU A CA 1
ATOM 863 C C . GLU A 1 111 ? -19.829 -10.106 19.716 1.00 96.69 111 GLU A C 1
ATOM 865 O O . GLU A 1 111 ? -19.571 -10.174 18.516 1.00 96.69 111 GLU A O 1
ATOM 870 N N . ASN A 1 112 ? -19.064 -9.376 20.532 1.00 95.69 112 ASN A N 1
ATOM 871 C CA . ASN A 1 112 ? -17.903 -8.628 20.043 1.00 95.69 112 ASN A CA 1
ATOM 872 C C . ASN A 1 112 ? -16.815 -9.545 19.461 1.00 95.69 112 ASN A C 1
ATOM 874 O O . ASN A 1 112 ? -16.197 -9.200 18.454 1.00 95.69 112 ASN A O 1
ATOM 878 N N . SER A 1 113 ? -16.575 -10.700 20.087 1.00 96.56 113 SER A N 1
ATOM 879 C CA . SER A 1 113 ? -15.636 -11.709 19.587 1.00 96.56 113 SER A CA 1
ATOM 880 C C . SER A 1 113 ? -16.099 -12.288 18.247 1.00 96.56 113 SER A C 1
ATOM 882 O O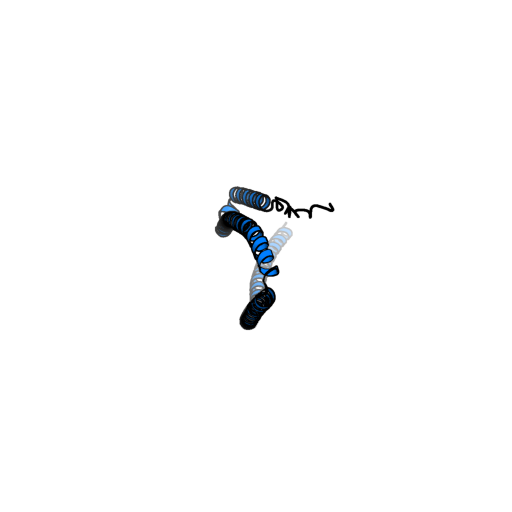 . SER A 1 113 ? -15.297 -12.425 17.325 1.00 96.56 113 SER A O 1
ATOM 884 N N . HIS A 1 114 ? -17.401 -12.546 18.101 1.00 96.69 114 HIS A N 1
ATOM 885 C CA . HIS A 1 114 ? -18.004 -13.018 16.857 1.00 96.69 114 HIS A CA 1
ATOM 886 C C . HIS A 1 114 ? -17.834 -11.994 15.731 1.00 96.69 114 HIS A C 1
ATOM 888 O O . HIS A 1 114 ? -17.282 -12.312 14.682 1.00 96.69 114 HIS A O 1
ATOM 894 N N . ASN A 1 115 ? -18.189 -10.733 15.985 1.00 96.38 115 ASN A N 1
ATOM 895 C CA . ASN A 1 115 ? -18.012 -9.648 15.016 1.00 96.38 115 ASN A CA 1
ATOM 896 C C . ASN A 1 115 ? -16.534 -9.453 14.621 1.00 96.38 115 ASN A C 1
ATOM 898 O O . ASN A 1 115 ? -16.218 -9.139 13.471 1.00 96.38 115 ASN A O 1
ATOM 902 N N . MET A 1 116 ? -15.601 -9.654 15.558 1.00 95.06 116 MET A N 1
ATOM 903 C CA . MET A 1 116 ? -14.168 -9.640 15.258 1.00 95.06 116 MET A CA 1
ATOM 904 C C . MET A 1 116 ? -13.767 -10.812 14.358 1.00 95.06 116 MET A C 1
ATOM 906 O O . MET A 1 116 ? -13.023 -10.602 13.399 1.00 95.06 116 MET A O 1
ATOM 910 N N . ALA A 1 117 ? -14.258 -12.021 14.639 1.00 96.62 117 ALA A N 1
ATOM 911 C CA . ALA A 1 117 ? -14.009 -13.194 13.808 1.00 96.62 117 ALA A CA 1
ATOM 912 C C . ALA A 1 117 ? -14.535 -12.990 12.377 1.00 96.62 117 ALA A C 1
ATOM 914 O O . ALA A 1 117 ? -13.802 -13.255 11.424 1.00 96.62 117 ALA A O 1
ATOM 915 N N . ASP A 1 118 ? -15.735 -12.424 12.223 1.00 97.31 118 ASP A N 1
ATOM 916 C CA . ASP A 1 118 ? -16.318 -12.090 10.918 1.00 97.31 118 ASP A CA 1
ATOM 917 C C . ASP A 1 118 ? -15.480 -11.049 10.163 1.00 97.31 118 ASP A C 1
ATOM 919 O O . ASP A 1 118 ? -15.224 -11.188 8.965 1.00 97.31 118 ASP A O 1
ATOM 923 N N . SER A 1 119 ? -14.984 -10.026 10.867 1.00 96.12 119 SER A N 1
ATOM 924 C CA . SER A 1 119 ? -14.093 -9.013 10.292 1.00 96.12 119 SER A CA 1
ATOM 925 C C . SER A 1 119 ? -12.773 -9.619 9.800 1.00 96.12 119 SER A C 1
ATOM 927 O O . SER A 1 119 ? -12.344 -9.348 8.675 1.00 96.12 119 SER A O 1
ATOM 929 N N . VAL A 1 120 ? -12.155 -10.500 10.597 1.00 96.94 120 VAL A N 1
ATOM 930 C CA . VAL A 1 120 ? -10.930 -11.221 10.210 1.00 96.94 120 VAL A CA 1
ATOM 931 C C . VAL A 1 120 ? -11.190 -12.136 9.016 1.00 96.94 120 VAL A C 1
ATOM 933 O O . VAL A 1 120 ? -10.370 -12.184 8.098 1.00 96.94 120 VAL A O 1
ATOM 936 N N . LEU A 1 121 ? -12.332 -12.825 8.983 1.00 97.38 121 LEU A N 1
ATOM 937 C CA . LEU A 1 121 ? -12.709 -13.691 7.869 1.00 97.38 121 LEU A CA 1
ATOM 938 C C . LEU A 1 121 ? -12.918 -12.882 6.580 1.00 97.38 121 LEU A C 1
ATOM 940 O O . LEU A 1 121 ? -12.374 -13.233 5.533 1.00 97.38 121 LEU A O 1
ATOM 944 N N . SER A 1 122 ? -13.633 -11.760 6.664 1.00 97.12 122 SER A N 1
ATOM 945 C CA . SER A 1 122 ? -13.817 -10.821 5.552 1.00 97.12 122 SER A CA 1
ATOM 946 C C . SER A 1 122 ? -12.478 -10.275 5.046 1.00 97.12 122 SER A C 1
ATOM 948 O O . SER A 1 122 ? -12.219 -10.253 3.840 1.00 97.12 122 SER A O 1
ATOM 950 N N . GLN A 1 123 ? -11.579 -9.892 5.957 1.00 96.38 123 GLN A N 1
ATOM 951 C CA . GLN A 1 123 ? -10.235 -9.448 5.596 1.00 96.38 123 GLN A CA 1
ATOM 952 C C . GLN A 1 123 ? -9.431 -10.566 4.919 1.00 96.38 123 GLN A C 1
ATOM 954 O O . GLN A 1 123 ? -8.749 -10.308 3.927 1.00 96.38 123 GLN A O 1
ATOM 959 N N . ALA A 1 124 ? -9.526 -11.804 5.406 1.00 96.50 124 ALA A N 1
ATOM 960 C CA . ALA A 1 124 ? -8.860 -12.953 4.801 1.00 96.50 124 ALA A CA 1
ATOM 961 C C . ALA A 1 124 ? -9.361 -13.220 3.371 1.00 96.50 124 ALA A C 1
ATOM 963 O O . ALA A 1 124 ? -8.542 -13.470 2.484 1.00 96.50 124 ALA A O 1
ATOM 964 N N . TYR A 1 125 ? -10.670 -13.100 3.119 1.00 96.12 125 TYR A N 1
ATOM 965 C CA . TYR A 1 125 ? -11.229 -13.190 1.766 1.00 96.12 125 TYR A CA 1
ATOM 966 C C . TYR A 1 125 ? -10.710 -12.076 0.852 1.00 96.12 125 TYR A C 1
ATOM 968 O O . TYR A 1 125 ? -10.235 -12.364 -0.247 1.00 96.12 125 TYR A O 1
ATOM 976 N N . ALA A 1 126 ? -10.707 -10.826 1.322 1.00 95.19 126 ALA A N 1
ATOM 977 C CA . ALA A 1 126 ? -10.177 -9.698 0.554 1.00 95.19 126 ALA A CA 1
ATOM 978 C C . ALA A 1 126 ? -8.683 -9.872 0.216 1.00 95.19 126 ALA A C 1
ATOM 980 O O . ALA A 1 126 ? -8.245 -9.567 -0.894 1.00 95.19 126 ALA A O 1
ATOM 981 N N . VAL A 1 127 ? -7.891 -10.402 1.154 1.00 95.56 127 VAL A N 1
ATOM 982 C CA . VAL A 1 127 ? -6.470 -10.711 0.932 1.00 95.56 127 VAL A CA 1
ATOM 983 C C . VAL A 1 127 ? -6.298 -11.854 -0.074 1.00 95.56 127 VAL A C 1
ATOM 985 O O . VAL A 1 127 ? -5.412 -11.786 -0.927 1.00 95.56 127 VAL A O 1
ATOM 988 N N . ASN A 1 128 ? -7.145 -12.886 -0.023 1.00 95.81 128 ASN A N 1
ATOM 989 C CA . ASN A 1 128 ? -7.114 -13.981 -0.994 1.00 95.81 128 ASN A CA 1
ATOM 990 C C . ASN A 1 128 ? -7.377 -13.479 -2.425 1.00 95.81 128 ASN A C 1
ATOM 992 O O . ASN A 1 128 ? -6.620 -13.804 -3.343 1.00 95.81 128 ASN A O 1
ATOM 996 N N . GLU A 1 129 ? -8.380 -12.618 -2.597 1.00 95.38 129 GLU A N 1
ATOM 997 C CA . GLU A 1 129 ? -8.678 -11.985 -3.884 1.00 95.38 129 GLU A CA 1
ATOM 998 C C . GLU A 1 129 ? -7.525 -11.087 -4.361 1.00 95.38 129 GLU A C 1
ATOM 1000 O O . GLU A 1 129 ? -7.100 -11.168 -5.519 1.00 95.38 129 GLU A O 1
ATOM 1005 N N . GLN A 1 130 ? -6.923 -10.306 -3.454 1.00 95.12 130 GLN A N 1
ATOM 1006 C CA . GLN A 1 130 ? -5.725 -9.522 -3.763 1.00 95.12 130 GLN A CA 1
ATOM 1007 C C . GLN A 1 130 ? -4.551 -10.392 -4.221 1.00 95.12 130 GLN A C 1
ATOM 1009 O O . GLN A 1 130 ? -3.842 -9.989 -5.143 1.00 95.12 130 GLN A O 1
ATOM 1014 N N . PHE A 1 131 ? -4.334 -11.578 -3.641 1.00 95.94 131 PHE A N 1
ATOM 1015 C CA . PHE A 1 131 ? -3.306 -12.499 -4.138 1.00 95.94 131 PHE A CA 1
ATOM 1016 C C . PHE A 1 131 ? -3.602 -12.984 -5.561 1.00 95.94 131 PHE A C 1
ATOM 1018 O O . PHE A 1 131 ? -2.672 -13.108 -6.364 1.00 95.94 131 PHE A O 1
ATOM 1025 N N . GLY A 1 132 ? -4.875 -13.196 -5.905 1.00 95.25 132 GLY A N 1
ATOM 1026 C CA . GLY A 1 132 ? -5.303 -13.485 -7.275 1.00 95.25 132 GLY A CA 1
ATOM 1027 C C . GLY A 1 132 ? -4.881 -12.386 -8.258 1.00 95.25 132 GLY A C 1
ATOM 1028 O O . GLY A 1 132 ? -4.189 -12.668 -9.241 1.00 95.25 132 GLY A O 1
ATOM 1029 N N . LEU A 1 133 ? -5.209 -11.130 -7.942 1.00 95.25 133 LEU A N 1
ATOM 1030 C CA . LEU A 1 133 ? -4.851 -9.956 -8.754 1.00 95.25 133 LEU A CA 1
ATOM 1031 C C . LEU A 1 133 ? -3.331 -9.722 -8.821 1.00 95.25 133 LEU A C 1
ATOM 1033 O O . LEU A 1 133 ? -2.773 -9.396 -9.875 1.00 95.25 133 LEU A O 1
ATOM 1037 N N . GLN A 1 134 ? -2.624 -9.921 -7.706 1.00 95.25 134 GLN A N 1
ATOM 1038 C CA . GLN A 1 134 ? -1.163 -9.824 -7.662 1.00 95.25 134 GLN A CA 1
ATOM 1039 C C . GLN A 1 134 ? -0.510 -10.886 -8.547 1.00 95.25 134 GLN A C 1
ATOM 1041 O O . GLN A 1 134 ? 0.457 -10.581 -9.246 1.00 95.25 134 GLN A O 1
ATOM 1046 N N . ARG A 1 135 ? -1.047 -12.112 -8.580 1.00 95.88 135 ARG A N 1
ATOM 1047 C CA . ARG A 1 135 ? -0.540 -13.178 -9.453 1.00 95.88 135 ARG A CA 1
ATOM 1048 C C . ARG A 1 135 ? -0.662 -12.804 -10.927 1.00 95.88 135 ARG A C 1
ATOM 1050 O O . ARG A 1 135 ? 0.284 -13.017 -11.684 1.00 95.88 135 ARG A O 1
ATOM 1057 N N . GLU A 1 136 ? -1.789 -12.226 -11.332 1.00 95.31 136 GLU A N 1
ATOM 1058 C CA . GLU A 1 136 ? -1.967 -11.720 -12.697 1.00 95.31 136 GLU A CA 1
ATOM 1059 C C . GLU A 1 136 ? -0.971 -10.596 -13.012 1.00 95.31 136 GLU A C 1
ATOM 1061 O O . GLU A 1 136 ? -0.307 -10.618 -14.051 1.00 95.31 136 GLU A O 1
ATOM 1066 N N . THR A 1 137 ? -0.790 -9.665 -12.076 1.00 95.44 137 THR A N 1
ATOM 1067 C CA . THR A 1 137 ? 0.180 -8.570 -12.209 1.00 95.44 137 THR A CA 1
ATOM 1068 C C . THR A 1 137 ? 1.606 -9.102 -12.377 1.00 95.44 137 THR A C 1
ATOM 1070 O O . THR A 1 137 ? 2.321 -8.681 -13.289 1.00 95.44 137 THR A O 1
ATOM 1073 N N . LEU A 1 138 ? 2.017 -10.072 -11.553 1.00 96.12 138 LEU A N 1
ATOM 1074 C CA . LEU A 1 138 ? 3.322 -10.732 -11.647 1.00 96.12 138 LEU A CA 1
ATOM 1075 C C . LEU A 1 138 ? 3.486 -11.488 -12.969 1.00 96.12 138 LEU A C 1
ATOM 1077 O O . LEU A 1 138 ? 4.547 -11.407 -13.587 1.00 96.12 138 LEU A O 1
ATOM 1081 N N . ALA A 1 139 ? 2.442 -12.163 -13.454 1.00 95.88 139 ALA A N 1
ATOM 1082 C CA . ALA A 1 139 ? 2.461 -12.794 -14.772 1.00 95.88 139 ALA A CA 1
ATOM 1083 C C . ALA A 1 139 ? 2.632 -11.753 -15.896 1.00 95.88 139 ALA A C 1
ATOM 1085 O O . ALA A 1 139 ? 3.396 -11.973 -16.839 1.00 95.88 139 ALA A O 1
ATOM 1086 N N . GLY A 1 140 ? 1.984 -10.591 -15.778 1.00 95.25 140 GLY A N 1
ATOM 1087 C CA . GLY A 1 140 ? 2.172 -9.457 -16.682 1.00 95.25 140 GLY A CA 1
ATOM 1088 C C . GLY A 1 140 ? 3.602 -8.909 -16.657 1.00 95.25 140 GLY A C 1
ATOM 1089 O O . GLY A 1 140 ? 4.192 -8.673 -17.715 1.00 95.25 140 GLY A O 1
ATOM 1090 N N . ILE A 1 141 ? 4.192 -8.764 -15.468 1.00 95.50 141 ILE A N 1
ATOM 1091 C CA . ILE A 1 141 ? 5.596 -8.361 -15.295 1.00 95.50 141 ILE A CA 1
ATOM 1092 C C . ILE A 1 141 ? 6.527 -9.385 -15.947 1.00 95.50 141 ILE A C 1
ATOM 1094 O O . ILE A 1 141 ? 7.402 -9.002 -16.720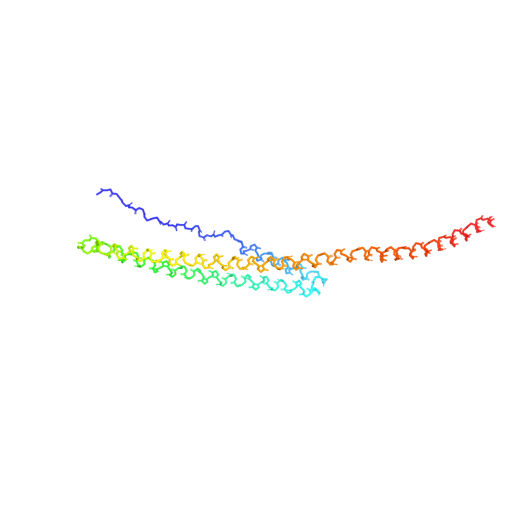 1.00 95.50 141 ILE A O 1
ATOM 1098 N N . GLN A 1 142 ? 6.301 -10.677 -15.713 1.00 94.06 142 GLN A N 1
ATOM 1099 C CA . GLN A 1 142 ? 7.103 -11.746 -16.302 1.00 94.06 142 GLN A CA 1
ATOM 1100 C C . GLN A 1 142 ? 7.060 -11.707 -17.836 1.00 94.06 142 GLN A C 1
ATOM 1102 O O . GLN A 1 142 ? 8.105 -11.805 -18.479 1.00 94.06 142 GLN A O 1
ATOM 1107 N N . ARG A 1 143 ? 5.882 -11.479 -18.436 1.00 94.00 143 ARG A N 1
ATOM 1108 C CA . ARG A 1 143 ? 5.750 -11.290 -19.894 1.00 94.00 143 ARG A CA 1
ATOM 1109 C C . ARG A 1 143 ? 6.551 -10.085 -20.393 1.00 94.00 143 ARG A C 1
ATOM 1111 O O . ARG A 1 143 ? 7.228 -10.188 -21.412 1.00 94.00 143 ARG A O 1
ATOM 1118 N N . ARG A 1 144 ? 6.516 -8.956 -19.675 1.00 94.00 144 ARG A N 1
ATOM 1119 C CA . ARG A 1 144 ? 7.301 -7.756 -20.025 1.00 94.00 144 ARG A CA 1
ATOM 1120 C C . ARG A 1 144 ? 8.806 -8.004 -19.924 1.00 94.00 144 ARG A C 1
ATOM 1122 O O . ARG A 1 144 ? 9.535 -7.599 -20.824 1.00 94.00 144 ARG A O 1
ATOM 1129 N N . ILE A 1 145 ? 9.261 -8.690 -18.875 1.00 93.88 145 ILE A N 1
ATOM 1130 C CA . ILE A 1 145 ? 10.673 -9.059 -18.693 1.00 93.88 145 ILE A CA 1
ATOM 1131 C C . ILE A 1 145 ? 11.132 -9.976 -19.826 1.00 93.88 145 ILE A C 1
ATOM 1133 O O . ILE A 1 145 ? 12.175 -9.722 -20.421 1.00 93.88 145 ILE A O 1
ATOM 1137 N N . GLN A 1 146 ? 10.349 -10.999 -20.172 1.00 93.12 146 GLN A N 1
ATOM 1138 C CA . GLN A 1 146 ? 10.665 -11.885 -21.296 1.00 93.12 146 GLN A CA 1
ATOM 1139 C C . GLN A 1 146 ? 10.703 -11.125 -22.627 1.00 93.12 146 GLN A C 1
ATOM 1141 O O . GLN A 1 146 ? 11.630 -11.315 -23.412 1.00 93.12 146 GLN A O 1
ATOM 1146 N N . GLY A 1 147 ? 9.752 -10.215 -22.856 1.00 91.25 147 GLY A N 1
ATOM 1147 C CA . GLY A 1 147 ? 9.747 -9.343 -24.032 1.00 91.25 147 GLY A CA 1
ATOM 1148 C C . GLY A 1 147 ? 10.989 -8.451 -24.116 1.00 91.25 147 GLY A C 1
ATOM 1149 O O . GLY A 1 147 ? 11.589 -8.337 -25.181 1.00 91.25 147 GLY A O 1
ATOM 1150 N N . ALA A 1 148 ? 11.423 -7.871 -22.994 1.00 90.12 148 ALA A N 1
ATOM 1151 C CA . ALA A 1 148 ? 12.656 -7.088 -22.927 1.00 90.12 148 ALA A CA 1
ATOM 1152 C C . ALA A 1 148 ? 13.905 -7.961 -23.146 1.00 90.12 148 ALA A C 1
ATOM 1154 O O . ALA A 1 148 ? 14.784 -7.594 -23.924 1.00 90.12 148 ALA A O 1
ATOM 1155 N N . ALA A 1 149 ? 13.968 -9.143 -22.526 1.00 89.12 149 ALA A N 1
ATOM 1156 C CA . ALA A 1 149 ? 15.067 -10.091 -22.694 1.00 89.12 149 ALA A CA 1
ATOM 1157 C C . ALA A 1 149 ? 15.208 -10.556 -24.154 1.00 89.12 149 ALA A C 1
ATOM 1159 O O . ALA A 1 149 ? 16.326 -10.675 -24.650 1.00 89.12 149 ALA A O 1
ATOM 1160 N N . ALA A 1 150 ? 14.097 -10.732 -24.874 1.00 87.12 150 ALA A N 1
ATOM 1161 C CA . ALA A 1 150 ? 14.103 -11.062 -26.299 1.00 87.12 150 ALA A CA 1
ATOM 1162 C C . ALA A 1 150 ? 14.683 -9.941 -27.188 1.00 87.12 150 ALA A C 1
ATOM 1164 O O . ALA A 1 150 ? 15.164 -10.219 -28.286 1.00 87.12 150 ALA A O 1
ATOM 1165 N N . GLN A 1 151 ? 14.690 -8.685 -26.727 1.00 86.19 151 GLN A N 1
ATOM 1166 C CA . GLN A 1 151 ? 15.303 -7.563 -27.451 1.00 86.19 151 GLN A CA 1
ATOM 1167 C C . GLN A 1 151 ? 16.819 -7.453 -27.216 1.00 86.19 151 GLN A C 1
ATOM 1169 O O . GLN A 1 151 ? 17.527 -6.886 -28.052 1.00 86.19 151 GLN A O 1
ATOM 1174 N N . VAL A 1 152 ? 17.346 -8.031 -26.131 1.00 84.94 152 VAL A N 1
ATOM 1175 C CA . VAL A 1 152 ? 18.781 -7.978 -25.791 1.00 84.94 152 VAL A CA 1
ATOM 1176 C C . VAL A 1 152 ? 19.679 -8.578 -26.893 1.00 84.94 152 VAL A C 1
ATOM 1178 O O . VAL A 1 152 ? 20.663 -7.929 -27.261 1.00 84.94 152 VAL A O 1
ATOM 1181 N N . PRO A 1 153 ? 19.359 -9.734 -27.517 1.00 82.50 153 PRO A N 1
ATOM 1182 C CA . PRO A 1 153 ? 20.114 -10.242 -28.667 1.00 82.50 153 PRO A CA 1
ATOM 1183 C C . PRO A 1 153 ? 20.102 -9.297 -29.877 1.00 82.50 153 PRO A C 1
ATOM 1185 O O . PRO A 1 153 ? 21.116 -9.156 -30.565 1.00 82.50 153 PRO A O 1
ATOM 1188 N N . GLY A 1 154 ? 18.975 -8.618 -30.124 1.00 83.81 154 GLY A N 1
ATOM 1189 C CA . GLY A 1 154 ? 18.846 -7.628 -31.196 1.00 83.81 154 GLY A CA 1
ATOM 1190 C C . GLY A 1 154 ? 19.782 -6.436 -30.986 1.00 83.81 154 GLY A C 1
ATOM 1191 O O . GLY A 1 154 ? 20.479 -6.022 -31.916 1.00 83.81 154 GLY A O 1
ATOM 1192 N N . LEU A 1 155 ? 19.880 -5.954 -29.744 1.00 84.62 155 LEU A N 1
ATOM 1193 C CA . LEU A 1 155 ? 20.839 -4.917 -29.355 1.00 84.62 155 LEU A CA 1
ATOM 1194 C C . LEU A 1 155 ? 22.288 -5.385 -29.538 1.00 84.62 155 LEU A C 1
ATOM 1196 O O . LEU A 1 155 ? 23.099 -4.635 -30.079 1.00 84.62 155 LEU A O 1
ATOM 1200 N N . ASN A 1 156 ? 22.609 -6.633 -29.178 1.00 87.00 156 ASN A N 1
ATOM 1201 C CA . ASN A 1 156 ? 23.949 -7.192 -29.387 1.00 87.00 156 ASN A CA 1
ATOM 1202 C C . ASN A 1 156 ? 24.327 -7.238 -30.881 1.00 87.00 156 ASN A C 1
ATOM 1204 O O . ASN A 1 156 ? 25.445 -6.889 -31.258 1.00 87.00 156 ASN A O 1
ATOM 1208 N N . SER A 1 157 ? 23.382 -7.591 -31.760 1.00 86.75 157 SER A N 1
ATOM 1209 C CA . SER A 1 157 ? 23.599 -7.545 -33.214 1.00 86.75 157 SER A CA 1
ATOM 1210 C C . SER A 1 157 ? 23.861 -6.120 -33.713 1.00 86.75 157 SER A C 1
ATOM 1212 O O . SER A 1 157 ? 24.761 -5.900 -34.527 1.00 86.75 157 SER A O 1
ATOM 1214 N N . LEU A 1 158 ? 23.119 -5.135 -33.198 1.00 88.38 158 LEU A N 1
ATOM 1215 C CA . LEU A 1 158 ? 23.296 -3.732 -33.568 1.00 88.38 158 LEU A CA 1
ATOM 1216 C C . LEU A 1 158 ? 24.660 -3.192 -33.108 1.00 88.38 158 LEU A C 1
ATOM 1218 O O . LEU A 1 158 ? 25.372 -2.573 -33.901 1.00 88.38 158 LEU A O 1
ATOM 1222 N N . ILE A 1 159 ? 25.063 -3.506 -31.874 1.00 89.44 159 ILE A N 1
ATOM 1223 C CA . ILE A 1 159 ? 26.391 -3.188 -31.328 1.00 89.44 159 ILE A CA 1
ATOM 1224 C C . ILE A 1 159 ? 27.492 -3.811 -32.196 1.00 89.44 159 ILE A C 1
ATOM 1226 O O . ILE A 1 159 ? 28.446 -3.123 -32.562 1.00 89.44 159 ILE A O 1
ATOM 1230 N N . ASN A 1 160 ? 27.334 -5.075 -32.601 1.00 89.00 160 ASN A N 1
ATOM 1231 C CA . ASN A 1 160 ? 28.295 -5.766 -33.464 1.00 89.00 160 ASN A CA 1
ATOM 1232 C C . ASN A 1 160 ? 28.402 -5.138 -34.860 1.00 89.00 160 ASN A C 1
ATOM 1234 O O . ASN A 1 160 ? 29.496 -5.038 -35.415 1.00 89.00 160 ASN A O 1
ATOM 1238 N N . ARG A 1 161 ? 27.293 -4.665 -35.440 1.00 89.94 161 ARG A N 1
ATOM 1239 C CA . ARG A 1 161 ? 27.320 -3.945 -36.728 1.00 89.94 161 ARG A CA 1
ATOM 1240 C C . ARG A 1 161 ? 28.049 -2.604 -36.613 1.00 89.94 161 ARG A C 1
ATOM 1242 O O . ARG A 1 161 ? 28.824 -2.254 -37.505 1.00 89.94 161 ARG A O 1
ATOM 1249 N N . ILE A 1 162 ? 27.836 -1.875 -35.515 1.00 90.50 162 ILE A N 1
ATOM 1250 C CA . ILE A 1 162 ? 28.524 -0.604 -35.240 1.00 90.50 162 ILE A CA 1
ATOM 1251 C C . ILE A 1 162 ? 30.030 -0.840 -35.054 1.00 90.50 162 ILE A C 1
ATOM 1253 O O . ILE A 1 162 ? 30.844 -0.146 -35.669 1.00 90.50 162 ILE A O 1
ATOM 1257 N N . SER A 1 163 ? 30.416 -1.842 -34.259 1.00 88.94 163 SER A N 1
ATOM 1258 C CA . SER A 1 163 ? 31.826 -2.161 -34.010 1.00 88.94 163 SER A CA 1
ATOM 1259 C C . SER A 1 163 ? 32.537 -2.666 -35.270 1.00 88.94 163 SER A C 1
ATOM 1261 O O . SER A 1 163 ? 33.671 -2.261 -35.530 1.00 88.94 163 SER A O 1
ATOM 1263 N N . ALA A 1 164 ? 31.863 -3.459 -36.111 1.00 91.38 164 ALA A N 1
ATOM 1264 C CA . ALA A 1 164 ? 32.400 -3.914 -37.393 1.00 91.38 164 ALA A CA 1
ATOM 1265 C C . ALA A 1 164 ? 32.676 -2.748 -38.355 1.00 91.38 164 ALA A C 1
ATOM 1267 O O . ALA A 1 164 ? 33.716 -2.734 -39.018 1.00 91.38 164 ALA A O 1
ATOM 1268 N N . LYS A 1 165 ? 31.790 -1.742 -38.413 1.00 92.38 165 LYS A N 1
ATOM 1269 C CA . LYS A 1 165 ? 32.037 -0.528 -39.206 1.00 92.38 165 LYS A CA 1
ATOM 1270 C C . LYS A 1 165 ? 33.256 0.233 -38.679 1.00 92.38 165 LYS A C 1
ATOM 1272 O O . LYS A 1 165 ? 34.185 0.465 -39.444 1.00 92.38 165 LYS A O 1
ATOM 1277 N N . LYS A 1 166 ? 33.309 0.489 -37.367 1.00 92.88 166 LYS A N 1
ATOM 1278 C CA . LYS A 1 166 ? 34.439 1.177 -36.722 1.00 92.88 166 LYS A CA 1
ATOM 1279 C C . LYS A 1 166 ? 35.778 0.458 -36.949 1.00 92.88 166 LYS A C 1
ATOM 1281 O O . LYS A 1 166 ? 36.792 1.109 -37.181 1.00 92.88 166 LYS A O 1
ATOM 1286 N N . ARG A 1 167 ? 35.790 -0.881 -36.918 1.00 91.88 167 ARG A N 1
ATOM 1287 C CA . ARG A 1 167 ? 36.999 -1.688 -37.162 1.00 91.88 167 ARG A CA 1
ATOM 1288 C C . ARG A 1 167 ? 37.506 -1.557 -38.599 1.00 91.88 167 ARG A C 1
ATOM 1290 O O . ARG A 1 167 ? 38.715 -1.476 -38.794 1.00 91.88 167 ARG A O 1
ATOM 1297 N N . ARG A 1 168 ? 36.606 -1.520 -39.589 1.00 93.44 168 ARG A N 1
ATOM 1298 C CA . ARG A 1 168 ? 36.987 -1.306 -40.997 1.00 93.44 168 ARG A CA 1
ATOM 1299 C C . ARG A 1 168 ? 37.582 0.081 -41.207 1.00 93.44 168 ARG A C 1
ATOM 1301 O O . ARG A 1 168 ? 38.650 0.179 -41.799 1.00 93.44 168 ARG A O 1
ATOM 1308 N N . ASP A 1 169 ? 36.949 1.112 -40.655 1.00 94.50 169 ASP A N 1
ATOM 1309 C CA . ASP A 1 169 ? 37.436 2.491 -40.773 1.00 94.50 169 ASP A CA 1
ATOM 1310 C C . ASP A 1 169 ? 38.844 2.636 -40.157 1.00 94.50 169 ASP A C 1
ATOM 1312 O O . ASP A 1 169 ? 39.730 3.256 -40.743 1.00 94.50 169 ASP A O 1
ATOM 1316 N N . MET A 1 170 ? 39.090 1.977 -39.018 1.00 92.88 170 MET A N 1
ATOM 1317 C CA . MET A 1 170 ? 40.397 1.979 -38.354 1.00 92.88 170 MET A CA 1
ATOM 1318 C C . MET A 1 170 ? 41.472 1.188 -39.117 1.00 92.88 170 MET A C 1
ATOM 1320 O O . MET A 1 170 ? 42.623 1.617 -39.145 1.00 92.88 170 MET A O 1
ATOM 1324 N N . MET A 1 171 ? 41.117 0.068 -39.763 1.00 94.00 171 MET A N 1
ATOM 1325 C CA . MET A 1 171 ? 42.047 -0.661 -40.638 1.00 94.00 171 MET A CA 1
ATOM 1326 C C . MET A 1 171 ? 42.449 0.177 -41.854 1.00 94.00 171 MET A C 1
ATOM 1328 O O . MET A 1 171 ? 43.637 0.268 -42.145 1.00 94.00 171 MET A O 1
ATOM 1332 N N . ILE A 1 172 ? 41.492 0.834 -42.518 1.00 94.50 172 ILE A N 1
ATOM 1333 C CA . ILE A 1 172 ? 41.772 1.684 -43.687 1.00 94.50 172 ILE A CA 1
ATOM 1334 C C . ILE A 1 172 ? 42.723 2.825 -43.303 1.00 94.50 172 ILE A C 1
ATOM 1336 O O . ILE A 1 172 ? 43.745 3.026 -43.961 1.00 94.50 172 ILE A O 1
ATOM 1340 N N . LEU A 1 173 ? 42.420 3.537 -42.212 1.00 94.69 173 LEU A N 1
ATOM 1341 C CA . LEU A 1 173 ? 43.247 4.649 -41.745 1.00 94.69 173 LEU A CA 1
ATOM 1342 C C . LEU A 1 173 ? 44.650 4.186 -41.312 1.00 94.69 173 LEU A C 1
ATOM 1344 O O . LEU A 1 173 ? 45.644 4.822 -41.659 1.00 94.69 173 LEU A O 1
ATOM 1348 N N . GLY A 1 174 ? 44.739 3.067 -40.587 1.00 95.06 174 GLY A N 1
ATOM 1349 C CA . GLY A 1 174 ? 46.010 2.505 -40.125 1.00 95.06 174 GLY A CA 1
ATOM 1350 C C . GLY A 1 174 ? 46.913 2.051 -41.273 1.00 95.06 174 GLY A C 1
ATOM 1351 O O . GLY A 1 174 ? 48.102 2.365 -41.271 1.00 95.06 174 GLY A O 1
ATOM 1352 N N . THR A 1 175 ? 46.359 1.369 -42.282 1.00 95.50 175 THR A N 1
ATOM 1353 C CA . THR A 1 175 ? 47.125 0.965 -43.471 1.00 95.50 175 THR A CA 1
ATOM 1354 C C . THR A 1 175 ? 47.606 2.178 -44.263 1.00 95.50 175 THR A C 1
ATOM 1356 O O . THR A 1 175 ? 48.759 2.194 -44.684 1.00 95.50 175 THR A O 1
ATOM 1359 N N . PHE A 1 176 ? 46.778 3.217 -44.416 1.00 96.56 176 PHE A N 1
ATOM 1360 C CA . PHE A 1 176 ? 47.177 4.446 -45.107 1.00 96.56 176 PHE A CA 1
ATOM 1361 C C . PHE A 1 176 ? 48.381 5.119 -44.434 1.00 96.56 176 PHE A C 1
ATOM 1363 O O . PHE A 1 176 ? 49.390 5.383 -45.087 1.00 96.56 176 PHE A O 1
ATOM 1370 N N . ILE A 1 177 ? 48.310 5.322 -43.116 1.00 95.75 177 ILE A N 1
ATOM 1371 C CA . ILE A 1 177 ? 49.401 5.926 -42.337 1.00 95.75 177 ILE A CA 1
ATOM 1372 C C . ILE A 1 177 ? 50.661 5.049 -42.382 1.00 95.75 177 ILE A C 1
ATOM 1374 O O . ILE A 1 177 ? 51.759 5.563 -42.591 1.00 95.75 177 ILE A O 1
ATOM 1378 N N . GLY A 1 178 ? 50.514 3.728 -42.240 1.00 95.75 178 GLY A N 1
ATOM 1379 C CA . GLY A 1 178 ? 51.638 2.790 -42.282 1.00 95.75 178 GLY A CA 1
ATOM 1380 C C . GLY A 1 178 ? 52.381 2.789 -43.622 1.00 95.75 178 GLY A C 1
ATOM 1381 O O . GLY A 1 178 ? 53.610 2.819 -43.636 1.00 95.75 178 GLY A O 1
ATOM 1382 N N . VAL A 1 179 ? 51.653 2.809 -44.745 1.00 96.00 179 VAL A N 1
ATOM 1383 C CA . VAL A 1 179 ? 52.249 2.850 -46.093 1.00 96.00 179 VAL A CA 1
ATOM 1384 C C . VAL A 1 179 ? 52.989 4.166 -46.329 1.00 96.00 179 VAL A C 1
ATOM 1386 O O . VAL A 1 179 ? 54.119 4.146 -46.816 1.00 96.00 179 VAL A O 1
ATOM 1389 N N . VAL A 1 180 ? 52.395 5.301 -45.945 1.00 95.19 180 VAL A N 1
ATOM 1390 C CA . VAL A 1 180 ? 53.037 6.619 -46.085 1.00 95.19 180 VAL A CA 1
ATOM 1391 C C . VAL A 1 180 ? 54.326 6.694 -45.260 1.00 95.19 180 VAL A C 1
ATOM 1393 O O . VAL A 1 180 ? 55.353 7.128 -45.780 1.00 95.19 180 VAL A O 1
ATOM 1396 N N . CYS A 1 181 ? 54.312 6.217 -44.011 1.00 94.00 181 CYS A N 1
ATOM 1397 C CA . CYS A 1 181 ? 55.517 6.167 -43.179 1.00 94.00 181 CYS A CA 1
ATOM 1398 C C . CYS A 1 181 ? 56.6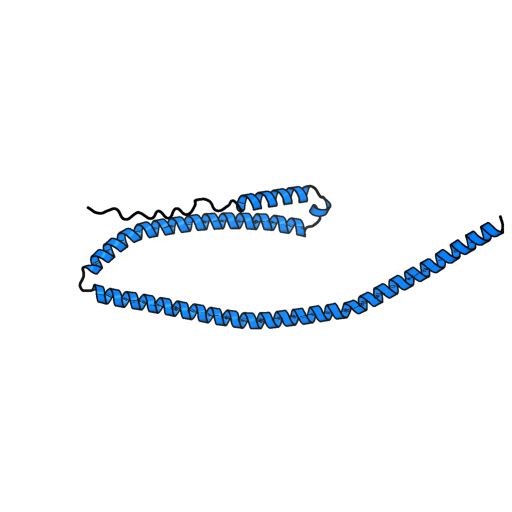08 5.255 -43.757 1.00 94.00 181 CYS A C 1
ATOM 1400 O O . CYS A 1 181 ? 57.774 5.640 -43.733 1.00 94.00 181 CYS A O 1
ATOM 1402 N N . LEU A 1 182 ? 56.262 4.073 -44.283 1.00 93.94 182 LEU A N 1
ATOM 1403 C CA . LEU A 1 182 ? 57.243 3.155 -44.881 1.00 93.94 182 LEU A CA 1
ATOM 1404 C C . LEU A 1 182 ? 57.900 3.737 -46.135 1.00 93.94 182 LEU A C 1
ATOM 1406 O O . LEU A 1 182 ? 59.112 3.623 -46.290 1.00 93.94 182 LEU A O 1
ATOM 1410 N N . LEU A 1 183 ? 57.117 4.374 -47.010 1.00 92.75 183 LEU A N 1
ATOM 1411 C CA . LEU A 1 183 ? 57.652 5.043 -48.198 1.00 92.75 183 LEU A CA 1
ATOM 1412 C C . LEU A 1 183 ? 58.588 6.192 -47.822 1.00 92.75 183 LEU A C 1
ATOM 1414 O O . LEU A 1 183 ? 59.644 6.340 -48.432 1.00 92.75 183 LEU A O 1
ATOM 1418 N N . PHE A 1 184 ? 58.225 6.968 -46.799 1.00 93.00 184 PHE A N 1
ATOM 1419 C CA . PHE A 1 184 ? 59.074 8.041 -46.290 1.00 93.00 184 PHE A CA 1
ATOM 1420 C C . PHE A 1 184 ? 60.405 7.510 -45.740 1.00 93.00 184 PHE A C 1
ATOM 1422 O O . PHE A 1 184 ? 61.447 8.084 -46.027 1.00 93.00 184 PHE A O 1
ATOM 1429 N N . LEU A 1 185 ? 60.384 6.394 -45.003 1.00 91.75 185 LEU A N 1
ATOM 1430 C CA . LEU A 1 185 ? 61.591 5.755 -44.465 1.00 91.75 185 LEU A CA 1
ATOM 1431 C C . LEU A 1 185 ? 62.462 5.096 -45.543 1.00 91.75 185 LEU A C 1
ATOM 1433 O O . LEU A 1 185 ? 63.667 5.019 -45.367 1.00 91.75 185 LEU A O 1
ATOM 1437 N N . TYR A 1 186 ? 61.866 4.590 -46.627 1.00 93.12 186 TYR A N 1
ATOM 1438 C CA . TYR A 1 186 ? 62.608 3.989 -47.741 1.00 93.12 186 TYR A CA 1
ATOM 1439 C C . TYR A 1 186 ? 63.309 5.035 -48.617 1.00 93.12 186 TYR A C 1
ATOM 1441 O O . TYR A 1 186 ? 64.345 4.748 -49.209 1.00 93.12 186 TYR A O 1
ATOM 1449 N N . PHE A 1 187 ? 62.714 6.222 -48.749 1.00 89.00 187 PHE A N 1
ATOM 1450 C CA . PHE A 1 187 ? 63.255 7.300 -49.577 1.00 89.00 187 PHE A CA 1
ATOM 1451 C C . PHE A 1 187 ? 64.287 8.176 -48.842 1.00 89.00 187 PHE A C 1
ATOM 1453 O O . PHE A 1 187 ? 65.015 8.922 -49.494 1.00 89.00 187 PHE A O 1
ATOM 1460 N N . LEU A 1 188 ? 64.328 8.103 -47.508 1.00 78.56 188 LEU A N 1
ATOM 1461 C CA . LEU A 1 188 ? 65.330 8.746 -46.655 1.00 78.56 188 LEU A CA 1
ATOM 1462 C C . LEU A 1 188 ? 66.611 7.902 -46.586 1.00 78.56 188 LEU A C 1
ATOM 1464 O O . LEU A 1 188 ? 67.701 8.499 -46.717 1.00 78.56 188 LEU A O 1
#